Protein AF-0000000076331932 (afdb_homodimer)

Radius of gyration: 32.27 Å; Cα contacts (8 Å, |Δi|>4): 197; chains: 2; bounding box: 61×106×113 Å

Solvent-accessible surface area (backbone atoms only — not comparable to full-atom values): 18159 Å² total; per-residue (Å²): 135,82,78,74,80,79,75,73,74,72,73,72,70,73,61,79,72,70,78,62,75,79,48,62,61,64,62,41,58,72,73,49,77,77,68,73,58,97,73,67,77,71,64,84,81,51,80,61,74,84,75,64,69,69,46,81,90,57,34,60,60,44,43,46,52,55,39,47,55,49,48,47,71,66,46,29,67,91,80,36,51,63,67,52,36,52,38,52,53,37,27,55,53,46,46,71,49,40,60,67,72,53,27,52,48,29,58,73,55,55,54,82,41,40,68,49,32,30,53,44,40,52,49,50,52,53,50,53,52,51,52,52,51,50,52,50,50,51,51,51,50,50,51,52,53,54,52,57,56,70,73,102,134,85,77,75,81,81,76,73,75,72,73,72,70,74,60,78,75,71,79,64,74,79,50,61,60,64,65,42,57,72,73,51,78,76,70,73,57,97,74,67,75,69,66,84,79,48,80,5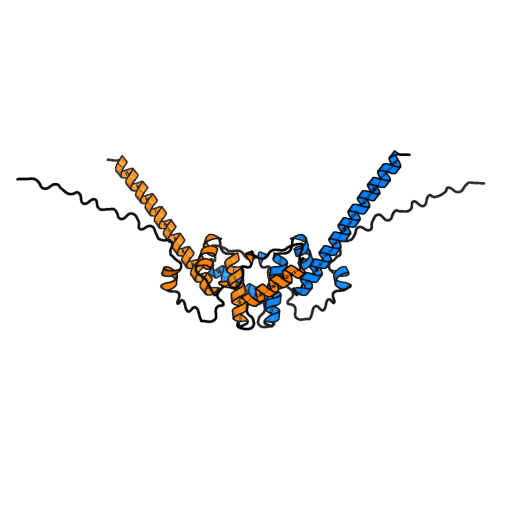9,74,83,76,64,70,70,45,79,90,58,34,59,61,43,45,47,52,54,40,47,54,50,46,47,71,67,46,29,65,91,79,37,51,63,68,51,35,51,36,52,52,38,28,54,52,47,47,72,48,41,59,67,71,54,27,53,50,28,59,72,56,56,54,84,41,41,68,50,32,30,54,45,40,51,49,51,52,53,49,52,51,51,51,51,50,51,51,50,51,50,53,52,50,50,52,52,54,53,54,59,55,70,72,104

Organism: NCBI:txid8663

pLDDT: mean 76.92, std 23.73, range [33.28, 98.44]

Secondary structure (DSSP, 8-state):
-----------------------HHHHHHHHS-----TTS--GGGS--GGG----TTTHHHHHHHHHHHHHHHHH-TTTS-HHHHHHHHHHHHHHHHS-HHHHHHHHHHT--SHHHHHHHHHHHHHHHHHHHHHHHHHHHHHHHHHHHHHT-/-----------------------HHHHHHHHS-----TTS--GGGS--GGG----TTTHHHHHHHHHHHHHHHHH-TTTS-HHHHHHHHHHHHHHHHS-HHHHHHHHHHT--SHHHHHHHHHHHHHHHHHHHHHHHHHHHHHHHHHHHHHT-

Sequence (304 aa):
METPPLAKEGSRLKGPAALQPVSCGESWTRTGQKVLQEGTILPSEVPPWSSIRYREAEGPRGLCSRLHDLCRRWLRPGKHSKAQMLDLVVLERLLTLLPPEMEGWVRECGAESSSQAVALAESFLLSQAEEQKEKLQWQVGDFREGITRESVMETPPLAKEGSRLKGPAALQPVSCGESWTRTGQKVLQEGTILPSEVPPWSSIRYREAEGPRGLCSRLHDLCRRWLRPGKHSKAQMLDLVVLERLLTLLPPEMEGWVRECGAESSSQAVALAESFLLSQAEEQKEKLQWQVGDFREGITRESV

Nearest PDB structures (foldseek):
  2fi2-assembly1_B  TM=8.818E-01  e=8.240E-05  Homo sapiens
  2fi2-assembly1_A  TM=8.632E-01  e=4.811E-04  Homo sapiens
  3lhr-assembly1_A  TM=8.459E-01  e=4.811E-04  Homo sapiens
  4e6s-assembly1_A-2  TM=7.366E-01  e=5.412E-04  Mus musculus
  4bhx-assembly1_A  TM=7.658E-01  e=4.769E-03  Homo sapiens

InterPro domains:
  IPR003309 SCAN domain [PF02023] (50-130)
  IPR003309 SCAN domain [PS50804] (52-124)
  IPR003309 SCAN domain [SM00431] (53-152)
  IPR038269 SCAN domain superfamily [G3DSA:1.10.4020.10] (48-132)
  IPR050916 SCAN domain and C2H2-type zinc finger [PTHR45935] (52-137)

Foldseek 3Di:
DPDPPPPPPPPPPPPPPPPPPPQLPPPCVVPPDPCPPPQLPDCVPADDPVVQDDDPVCPPVNSVVVVVVRLCSQQVPVRDDPVLSVFSVLQSVVLVPDDPVLSVQLVVSPDRGNVSSVVSSVSVVVSVVVVVVVVVVVVVVVVVVVVVVVVD/DPDPPPPPPPPPPPPPPPPPPPPLPPPCVPPPPPCPPPQLQDPVPADDPVVQDDDPVCPPVNSVVVVVVRLCSQQVPVRDDPVLSVFSVLQSVVLVPDDPVLSVQLVVSPDRGNVSSVVSSVVVVVSVVVVVVVVVVVVVVVVVVVVVVVVD

Structure (mmCIF, N/CA/C/O backbone):
data_AF-0000000076331932-model_v1
#
loop_
_entity.id
_entity.type
_entity.pdbx_description
1 polymer 'Zinc finger protein with KRAB and SCAN domains 3-like'
#
loop_
_atom_site.group_PDB
_atom_site.id
_atom_site.type_symbol
_atom_site.label_atom_id
_atom_site.label_alt_id
_atom_site.label_comp_id
_atom_site.label_asym_id
_atom_site.label_entity_id
_atom_site.label_seq_id
_atom_site.pdbx_PDB_ins_code
_atom_site.Cartn_x
_atom_site.Cartn_y
_atom_site.Cartn_z
_atom_site.occupancy
_atom_site.B_iso_or_equiv
_atom_site.auth_seq_id
_atom_site.auth_comp_id
_atom_site.auth_asym_id
_atom_site.auth_atom_id
_atom_site.pdbx_PDB_model_num
ATOM 1 N N . MET A 1 1 ? 26.547 58.281 53.969 1 33.38 1 MET A N 1
ATOM 2 C CA . MET A 1 1 ? 25.594 58.25 52.875 1 33.38 1 MET A CA 1
ATOM 3 C C . MET A 1 1 ? 25.891 57.062 51.938 1 33.38 1 MET A C 1
ATOM 5 O O . MET A 1 1 ? 26.812 57.125 51.125 1 33.38 1 MET A O 1
ATOM 9 N N . GLU A 1 2 ? 25.953 55.844 52.469 1 42.19 2 GLU A N 1
ATOM 10 C CA . GLU A 1 2 ? 26.391 54.562 51.906 1 42.19 2 GLU A CA 1
ATOM 11 C C . GLU A 1 2 ? 25.562 54.188 50.656 1 42.19 2 GLU A C 1
ATOM 13 O O . GLU A 1 2 ? 24.328 54.25 50.688 1 42.19 2 GLU A O 1
ATOM 18 N N . THR A 1 3 ? 26.094 54.5 49.438 1 43.34 3 THR A N 1
ATOM 19 C CA . THR A 1 3 ? 25.531 54.312 48.094 1 43.34 3 THR A CA 1
ATOM 20 C C . THR A 1 3 ? 25.078 52.875 47.906 1 43.34 3 THR A C 1
ATOM 22 O O . THR A 1 3 ? 25.859 51.938 48.094 1 43.34 3 THR A O 1
ATOM 25 N N . PRO A 1 4 ? 23.797 52.562 48.094 1 47.47 4 PRO A N 1
ATOM 26 C CA . PRO A 1 4 ? 23.281 51.188 47.969 1 47.47 4 PRO A CA 1
ATOM 27 C C . PRO A 1 4 ? 23.688 50.5 46.656 1 47.47 4 PRO A C 1
ATOM 29 O O . PRO A 1 4 ? 23.906 51.188 45.656 1 47.47 4 PRO A O 1
ATOM 32 N N . PRO A 1 5 ? 24.5 49.406 46.688 1 45.31 5 PRO A N 1
ATOM 33 C CA . PRO A 1 5 ? 24.953 48.719 45.469 1 45.31 5 PRO A CA 1
ATOM 34 C C . PRO A 1 5 ? 23.812 48.438 44.5 1 45.31 5 PRO A C 1
ATOM 36 O O . PRO A 1 5 ? 22.672 48.25 44.906 1 45.31 5 PRO A O 1
ATOM 39 N N . LEU A 1 6 ? 23.719 49.094 43.312 1 41.09 6 LEU A N 1
ATOM 40 C CA . LEU A 1 6 ? 22.828 48.906 42.188 1 41.09 6 LEU A CA 1
ATOM 41 C C . LEU A 1 6 ? 22.766 47.438 41.781 1 41.09 6 LEU A C 1
ATOM 43 O O . LEU A 1 6 ? 23.75 46.875 41.312 1 41.09 6 LEU A O 1
ATOM 47 N N . ALA A 1 7 ? 22.156 46.562 42.594 1 42.12 7 ALA A N 1
ATOM 48 C CA . ALA A 1 7 ? 21.906 45.188 42.125 1 42.12 7 ALA A CA 1
ATOM 49 C C . ALA A 1 7 ? 21.375 45.188 40.719 1 42.12 7 ALA A C 1
ATOM 51 O O . ALA A 1 7 ? 20.328 45.75 40.438 1 42.12 7 ALA A O 1
ATOM 52 N N . LYS A 1 8 ? 22.266 45.156 39.719 1 38.78 8 LYS A N 1
ATOM 53 C CA . LYS A 1 8 ? 21.891 44.906 38.344 1 38.78 8 LYS A CA 1
ATOM 54 C C . LYS A 1 8 ? 20.953 43.719 38.219 1 38.78 8 LYS A C 1
ATOM 56 O O . LYS A 1 8 ? 21.328 42.594 38.594 1 38.78 8 LYS A O 1
ATOM 61 N N . GLU A 1 9 ? 19.688 43.875 38.469 1 39.06 9 GLU A N 1
ATOM 62 C CA . GLU A 1 9 ? 18.719 42.844 38.094 1 39.06 9 GLU A CA 1
ATOM 63 C C . GLU A 1 9 ? 18.969 42.344 36.688 1 39.06 9 GLU A C 1
ATOM 65 O O . GLU A 1 9 ? 18.875 43.094 35.719 1 39.06 9 GLU A O 1
ATOM 70 N N . GLY A 1 10 ? 20.109 41.625 36.469 1 33.47 10 GLY A N 1
ATOM 71 C CA . GLY A 1 10 ? 20.266 40.938 35.156 1 33.47 10 GLY A CA 1
ATOM 72 C C . GLY A 1 10 ? 18.953 40.375 34.656 1 33.47 10 GLY A C 1
ATOM 73 O O . GLY A 1 10 ? 18.219 39.719 35.375 1 33.47 10 GLY A O 1
ATOM 74 N N . SER A 1 11 ? 18.266 41.094 33.812 1 36.44 11 SER A N 1
ATOM 75 C CA . SER A 1 11 ? 17.156 40.625 32.969 1 36.44 11 SER A CA 1
ATOM 76 C C . SER A 1 11 ? 17.422 39.219 32.438 1 36.44 11 SER A C 1
ATOM 78 O O . SER A 1 11 ? 18.406 39 31.734 1 36.44 11 SER A O 1
ATOM 80 N N . ARG A 1 12 ? 17.328 38.219 33.312 1 36.03 12 ARG A N 1
ATOM 81 C CA . ARG A 1 12 ? 17.266 36.875 32.781 1 36.03 12 ARG A CA 1
ATOM 82 C C . ARG A 1 12 ? 16.578 36.875 31.406 1 36.03 12 ARG A C 1
ATOM 84 O O . ARG A 1 12 ? 15.375 37.156 31.312 1 36.03 12 ARG A O 1
ATOM 91 N N . LEU A 1 13 ? 17.219 37.406 30.344 1 35.69 13 LEU A N 1
ATOM 92 C CA . LEU A 1 13 ? 16.781 37.062 29 1 35.69 13 LEU A CA 1
ATOM 93 C C . LEU A 1 13 ? 16.188 35.656 28.953 1 35.69 13 LEU A C 1
ATOM 95 O O . LEU A 1 13 ? 16.875 34.688 29.281 1 35.69 13 LEU A O 1
ATOM 99 N N . LYS A 1 14 ? 14.922 35.531 29.484 1 39.38 14 LYS A N 1
ATOM 100 C CA . LYS A 1 14 ? 14.18 34.312 29.125 1 39.38 14 LYS A CA 1
ATOM 101 C C . LYS A 1 14 ? 14.617 33.781 27.766 1 39.38 14 LYS A C 1
ATOM 103 O O . LYS A 1 14 ? 14.461 34.469 26.75 1 39.38 14 LYS A O 1
ATOM 108 N N . GLY A 1 15 ? 15.789 33.125 27.688 1 35.31 15 GLY A N 1
ATOM 109 C CA . GLY A 1 15 ? 16.156 32.406 26.469 1 35.31 15 GLY A CA 1
ATOM 110 C C . GLY A 1 15 ? 14.953 31.984 25.656 1 35.31 15 GLY A C 1
ATOM 111 O O . GLY A 1 15 ? 13.82 31.969 26.156 1 35.31 15 GLY A O 1
ATOM 112 N N . PRO A 1 16 ? 15 32.219 24.359 1 39.97 16 PRO A N 1
ATOM 113 C CA . PRO A 1 16 ? 13.891 31.766 23.516 1 39.97 16 PRO A CA 1
ATOM 114 C C . PRO A 1 16 ? 13.273 30.453 24.031 1 39.97 16 PRO A C 1
ATOM 116 O O . PRO A 1 16 ? 13.984 29.609 24.562 1 39.97 16 PRO A O 1
ATOM 119 N N . ALA A 1 17 ? 12.102 30.516 24.734 1 36.06 17 ALA A N 1
ATOM 120 C CA . ALA A 1 17 ? 11.258 29.344 24.938 1 36.06 17 ALA A CA 1
ATOM 121 C C . ALA A 1 17 ? 11.547 28.266 23.906 1 36.06 17 ALA A C 1
ATOM 123 O O . ALA A 1 17 ? 11.5 28.516 22.703 1 36.06 17 ALA A O 1
ATOM 124 N N . ALA A 1 18 ? 12.461 27.391 24.156 1 38.25 18 ALA A N 1
ATOM 125 C CA . ALA A 1 18 ? 12.586 26.156 23.375 1 38.25 18 ALA A CA 1
ATOM 126 C C . ALA A 1 18 ? 11.234 25.75 22.781 1 38.25 18 ALA A C 1
ATOM 128 O O . ALA A 1 18 ? 10.266 25.562 23.516 1 38.25 18 ALA A O 1
ATOM 129 N N . LEU A 1 19 ? 10.82 26.328 21.641 1 38.5 19 LEU A N 1
ATOM 130 C CA . LEU A 1 19 ? 9.68 25.75 20.922 1 38.5 19 LEU A CA 1
ATOM 131 C C . LEU A 1 19 ? 9.539 24.266 21.219 1 38.5 19 LEU A C 1
ATOM 133 O O . LEU A 1 19 ? 10.438 23.484 20.906 1 38.5 19 LEU A O 1
ATOM 137 N N . GLN A 1 20 ? 9.078 23.812 22.438 1 41.03 20 GLN A N 1
ATOM 138 C CA . GLN A 1 20 ? 8.625 22.453 22.703 1 41.03 20 GLN A CA 1
ATOM 139 C C . GLN A 1 20 ? 8.086 21.797 21.438 1 41.03 20 GLN A C 1
ATOM 141 O O . GLN A 1 20 ? 7.469 22.453 20.594 1 41.03 20 GLN A O 1
ATOM 146 N N . PRO A 1 21 ? 8.648 20.766 20.953 1 43.97 21 PRO A N 1
ATOM 147 C CA . PRO A 1 21 ? 7.977 20.016 19.875 1 43.97 21 PRO A CA 1
ATOM 148 C C . PRO A 1 21 ? 6.453 20.031 20.016 1 43.97 21 PRO A C 1
ATOM 150 O O . PRO A 1 21 ? 5.926 19.984 21.125 1 43.97 21 PRO A O 1
ATOM 153 N N . VAL A 1 22 ? 5.707 20.844 19.344 1 46 22 VAL A N 1
ATOM 154 C CA . VAL A 1 22 ? 4.25 20.766 19.266 1 46 22 VAL A CA 1
ATOM 155 C C . VAL A 1 22 ? 3.793 19.328 19.516 1 46 22 VAL A C 1
ATOM 157 O O . VAL A 1 22 ? 4.082 18.438 18.719 1 46 22 VAL A O 1
ATOM 160 N N . SER A 1 23 ? 3.883 18.828 20.75 1 46.38 23 SER A N 1
ATOM 161 C CA . SER A 1 23 ? 3.311 17.531 21.141 1 46.38 23 SER A CA 1
ATOM 162 C C . SER A 1 23 ? 1.966 17.297 20.453 1 46.38 23 SER A C 1
ATOM 164 O O . SER A 1 23 ? 1.279 18.25 20.094 1 46.38 23 SER A O 1
ATOM 166 N N . CYS A 1 24 ? 1.641 16.109 19.859 1 53.47 24 CYS A N 1
ATOM 167 C CA . CYS A 1 24 ? 0.352 15.711 19.312 1 53.47 24 CYS A CA 1
ATOM 168 C C . CYS A 1 24 ? -0.792 16.422 20.016 1 53.47 24 CYS A C 1
ATOM 170 O O . CYS A 1 24 ? -1.767 16.828 19.391 1 53.47 24 CYS A O 1
ATOM 172 N N . GLY A 1 25 ? -0.613 16.609 21.406 1 47.12 25 GLY A N 1
ATOM 173 C CA . GLY A 1 25 ? -1.714 17.031 22.266 1 47.12 25 GLY A CA 1
ATOM 174 C C . GLY A 1 25 ? -2.164 18.453 22 1 47.12 25 GLY A C 1
ATOM 175 O O . GLY A 1 25 ? -3.365 18.734 21.922 1 47.12 25 GLY A O 1
ATOM 176 N N . GLU A 1 26 ? -1.282 19.422 22.156 1 47.88 26 GLU A N 1
ATOM 177 C CA . GLU A 1 26 ? -1.73 20.812 22.219 1 47.88 26 GLU A CA 1
ATOM 178 C C . GLU A 1 26 ? -2.236 21.281 20.859 1 47.88 26 GLU A C 1
ATOM 180 O O . GLU A 1 26 ? -3.225 22.016 20.781 1 47.88 26 GLU A O 1
ATOM 185 N N . SER A 1 27 ? -1.526 21.016 19.891 1 46.62 27 SER A N 1
ATOM 186 C CA . SER A 1 27 ? -1.89 21.547 18.578 1 46.62 27 SER A CA 1
ATOM 187 C C . SER A 1 27 ? -3.197 20.938 18.078 1 46.62 27 SER A C 1
ATOM 189 O O . SER A 1 27 ? -4.027 21.641 17.484 1 46.62 27 SER A O 1
ATOM 191 N N . TRP A 1 28 ? -3.297 19.578 18.062 1 47.59 28 TRP A N 1
ATOM 192 C CA . TRP A 1 28 ? -4.559 18.969 17.656 1 47.59 28 TRP A CA 1
ATOM 193 C C . TRP A 1 28 ? -5.656 19.25 18.672 1 47.59 28 TRP A C 1
ATOM 195 O O . TRP A 1 28 ? -6.844 19.219 18.344 1 47.59 28 TRP A O 1
ATOM 205 N N . THR A 1 29 ? -5.484 19.312 19.906 1 45.19 29 THR A N 1
ATOM 206 C CA . THR A 1 29 ? -6.531 19.734 20.828 1 45.19 29 THR A CA 1
ATOM 207 C C . THR A 1 29 ? -7.066 21.109 20.453 1 45.19 29 THR A C 1
ATOM 209 O O . THR A 1 29 ? -8.25 21.406 20.656 1 45.19 29 THR A O 1
ATOM 212 N N . ARG A 1 30 ? -6.34 22.109 20.188 1 39.56 30 ARG A N 1
ATOM 213 C CA . ARG A 1 30 ? -6.973 23.422 19.984 1 39.56 30 ARG A CA 1
ATOM 214 C C . ARG A 1 30 ? -7.984 23.359 18.844 1 39.56 30 ARG A C 1
ATOM 216 O O . ARG A 1 30 ? -9.039 24 18.922 1 39.56 30 ARG A O 1
ATOM 223 N N . THR A 1 31 ? -7.812 23.062 17.578 1 39.56 31 THR A N 1
ATOM 224 C CA . THR A 1 31 ? -8.812 23.047 16.516 1 39.56 31 THR A CA 1
ATOM 225 C C . THR A 1 31 ? -9.406 21.656 16.344 1 39.56 31 THR A C 1
ATOM 227 O O . THR A 1 31 ? -10.555 21.5 15.93 1 39.56 31 THR A O 1
ATOM 230 N N . GLY A 1 32 ? -8.695 20.594 16.141 1 42.5 32 GLY A N 1
ATOM 231 C CA . GLY A 1 32 ? -9.266 19.328 15.742 1 42.5 32 GLY A CA 1
ATOM 232 C C . GLY A 1 32 ? -9.891 18.562 16.906 1 42.5 32 GLY A C 1
ATOM 233 O O . GLY A 1 32 ? -9.258 18.375 17.938 1 42.5 32 GLY A O 1
ATOM 234 N N . GLN A 1 33 ? -11.227 18.703 17.188 1 38.06 33 GLN A N 1
ATOM 235 C CA . GLN A 1 33 ? -12.18 17.859 17.906 1 38.06 33 GLN A CA 1
ATOM 236 C C . GLN A 1 33 ? -11.75 16.391 17.875 1 38.06 33 GLN A C 1
ATOM 238 O O . GLN A 1 33 ? -11.617 15.805 16.797 1 38.06 33 GLN A O 1
ATOM 243 N N . LYS A 1 34 ? -10.938 15.906 18.672 1 40.38 34 LYS A N 1
ATOM 244 C CA . LYS A 1 34 ? -10.727 14.5 19.016 1 40.38 34 LYS A CA 1
ATOM 245 C C . LYS A 1 34 ? -12.023 13.711 18.922 1 40.38 34 LYS A C 1
ATOM 247 O O . LYS A 1 34 ? -12.742 13.57 19.922 1 40.38 34 LYS A O 1
ATOM 252 N N . VAL A 1 35 ? -13.047 14 18.141 1 36.59 35 VAL A N 1
ATOM 253 C CA . VAL A 1 35 ? -14.094 12.984 18.203 1 36.59 35 VAL A CA 1
ATOM 254 C C . VAL A 1 35 ? -13.508 11.617 17.859 1 36.59 35 VAL A C 1
ATOM 256 O O . VAL A 1 35 ? -13.258 11.312 16.688 1 36.59 35 VAL A O 1
ATOM 259 N N . LEU A 1 36 ? -12.484 11.086 18.516 1 39.28 36 LEU A N 1
ATOM 260 C CA . LEU A 1 36 ? -12.305 9.641 18.469 1 39.28 36 LEU A CA 1
ATOM 261 C C . LEU A 1 36 ? -13.656 8.93 18.406 1 39.28 36 LEU A C 1
ATOM 263 O O . LEU A 1 36 ? -14.375 8.852 19.391 1 39.28 36 LEU A O 1
ATOM 267 N N . GLN A 1 37 ? -14.469 9.109 17.469 1 39.91 37 GLN A N 1
ATOM 268 C CA . GLN A 1 37 ? -15.68 8.305 17.406 1 39.91 37 GLN A CA 1
ATOM 269 C C . GLN A 1 37 ? -15.391 6.844 17.734 1 39.91 37 GLN A C 1
ATOM 271 O O . GLN A 1 37 ? -14.344 6.312 17.359 1 39.91 37 GLN A O 1
ATOM 276 N N . GLU A 1 38 ? -15.859 6.273 18.844 1 42.38 38 GLU A N 1
ATOM 277 C CA . GLU A 1 38 ? -15.969 4.977 19.5 1 42.38 38 GLU A CA 1
ATOM 278 C C . GLU A 1 38 ? -15.891 3.838 18.484 1 42.38 38 GLU A C 1
ATOM 280 O O . GLU A 1 38 ? -15.898 2.664 18.859 1 42.38 38 GLU A O 1
ATOM 285 N N . GLY A 1 39 ? -15.445 3.994 17.109 1 40.69 39 GLY A N 1
ATOM 286 C CA . GLY A 1 39 ? -15.414 2.904 16.156 1 40.69 39 GLY A CA 1
ATOM 287 C C . GLY A 1 39 ? -14.086 2.787 15.43 1 40.69 39 GLY A C 1
ATOM 288 O O . GLY A 1 39 ? -13.961 2.029 14.469 1 40.69 39 GLY A O 1
ATOM 289 N N . THR A 1 40 ? -13.227 3.844 15.57 1 44 40 THR A N 1
ATOM 290 C CA . THR A 1 40 ? -11.969 3.73 14.836 1 44 40 THR A CA 1
ATOM 291 C C . THR A 1 40 ? -11.078 2.66 15.453 1 44 40 THR A C 1
ATOM 293 O O . THR A 1 40 ? -10.805 2.688 16.656 1 44 40 THR A O 1
ATOM 296 N N . ILE A 1 41 ? -11.008 1.424 15.062 1 42.88 41 ILE A N 1
ATOM 297 C CA . ILE A 1 41 ? -10.125 0.323 15.43 1 42.88 41 ILE A CA 1
ATOM 298 C C . ILE A 1 41 ? -8.766 0.874 15.859 1 42.88 41 ILE A C 1
ATOM 300 O O . ILE A 1 41 ? -8.141 1.64 15.125 1 42.88 41 ILE A O 1
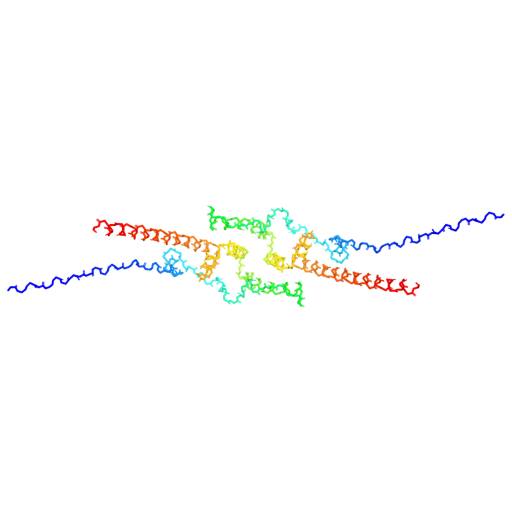ATOM 304 N N . LEU A 1 42 ? -8.531 1.024 17.109 1 44 42 LEU A N 1
ATOM 305 C CA . LEU A 1 42 ? -7.188 1.234 17.625 1 44 42 LEU A CA 1
ATOM 306 C C . LEU A 1 42 ? -6.164 0.413 16.859 1 44 42 LEU A C 1
ATOM 308 O O . LEU A 1 42 ? -6.355 -0.788 16.656 1 44 42 LEU A O 1
ATOM 312 N N . PRO A 1 43 ? -5.289 0.938 16 1 50.66 43 PRO A N 1
ATOM 313 C CA . PRO A 1 43 ? -4.125 0.395 15.305 1 50.66 43 PRO A CA 1
ATOM 314 C C . PRO A 1 43 ? -3.369 -0.644 16.125 1 50.66 43 PRO A C 1
ATOM 316 O O . PRO A 1 43 ? -2.605 -1.439 15.57 1 50.66 43 PRO A O 1
ATOM 319 N N . SER A 1 44 ? -3.564 -0.683 17.453 1 55.66 44 SER A N 1
ATOM 320 C CA . SER A 1 44 ? -2.592 -1.414 18.266 1 55.66 44 SER A CA 1
ATOM 321 C C . SER A 1 44 ? -2.607 -2.902 17.938 1 55.66 44 SER A C 1
ATOM 323 O O . SER A 1 44 ? -1.602 -3.594 18.109 1 55.66 44 SER A O 1
ATOM 325 N N . GLU A 1 45 ? -3.68 -3.377 17.359 1 66.62 45 GLU A N 1
ATOM 326 C CA . GLU A 1 45 ? -3.695 -4.836 17.281 1 66.62 45 GLU A CA 1
ATOM 327 C C . GLU A 1 45 ? -3.338 -5.328 15.891 1 66.62 45 GLU A C 1
ATOM 329 O O . GLU A 1 45 ? -3.232 -6.535 15.656 1 66.62 45 GLU A O 1
ATOM 334 N N . VAL A 1 46 ? -3.111 -4.359 15.031 1 81.94 46 VAL A N 1
ATOM 335 C CA . VAL A 1 46 ? -2.799 -4.816 13.68 1 81.94 46 VAL A CA 1
ATOM 336 C C . VAL A 1 46 ? -1.351 -4.469 13.336 1 81.94 46 VAL A C 1
ATOM 338 O O . VAL A 1 46 ? -0.955 -3.303 13.398 1 81.94 46 VAL A O 1
ATOM 341 N N . PRO A 1 47 ? -0.543 -5.527 13.227 1 84.88 47 PRO A N 1
ATOM 342 C CA . PRO A 1 47 ? 0.837 -5.219 12.844 1 84.88 47 PRO A CA 1
ATOM 343 C C . PRO A 1 47 ? 0.92 -4.277 11.648 1 84.88 47 PRO A C 1
ATOM 345 O O . PRO A 1 47 ? 0.054 -4.312 10.766 1 84.88 47 PRO A O 1
ATOM 348 N N . PRO A 1 48 ? 1.968 -3.473 11.672 1 88.06 48 PRO A N 1
ATOM 349 C CA . PRO A 1 48 ? 2.139 -2.566 10.531 1 88.06 48 PRO A CA 1
ATOM 350 C C . PRO A 1 48 ? 2.453 -3.303 9.234 1 88.06 48 PRO A C 1
ATOM 352 O O . PRO A 1 48 ? 3.062 -4.375 9.258 1 88.06 48 PRO A O 1
ATOM 355 N N . TRP A 1 49 ? 2.049 -2.752 8.07 1 90.31 49 TRP A N 1
ATOM 356 C CA . TRP A 1 49 ? 2.297 -3.326 6.75 1 90.31 49 TRP A CA 1
ATOM 357 C C . TRP A 1 49 ? 3.789 -3.527 6.516 1 90.31 49 TRP A C 1
ATOM 359 O O . TRP A 1 49 ? 4.195 -4.453 5.809 1 90.31 49 TRP A O 1
ATOM 369 N N . SER A 1 50 ? 4.512 -2.684 7.121 1 90.31 50 SER A N 1
ATOM 370 C CA . SER A 1 50 ? 5.957 -2.697 6.941 1 90.31 50 SER A CA 1
ATOM 371 C C . SER A 1 50 ? 6.582 -3.939 7.57 1 90.31 50 SER A C 1
ATOM 373 O O . SER A 1 50 ? 7.73 -4.277 7.277 1 90.31 50 SER A O 1
ATOM 375 N N . SER A 1 51 ? 5.84 -4.609 8.422 1 91.81 51 SER A N 1
ATOM 376 C CA . SER A 1 51 ? 6.355 -5.809 9.07 1 91.81 51 SER A CA 1
ATOM 377 C C . SER A 1 51 ? 6.262 -7.02 8.148 1 91.81 51 SER A C 1
ATOM 379 O O . SER A 1 51 ? 6.887 -8.055 8.398 1 91.81 51 SER A O 1
ATOM 381 N N . ILE A 1 52 ? 5.473 -6.965 7.121 1 96.25 52 ILE A N 1
ATOM 382 C CA . ILE A 1 52 ? 5.27 -8.078 6.203 1 96.25 52 ILE A CA 1
ATOM 383 C C . ILE A 1 52 ? 6.309 -8.023 5.086 1 96.25 52 ILE A C 1
ATOM 385 O O . ILE A 1 52 ? 6.547 -6.965 4.504 1 96.25 52 ILE A O 1
ATOM 389 N N . ARG A 1 53 ? 6.887 -9.195 4.859 1 96.75 53 ARG A N 1
ATOM 390 C CA . ARG A 1 53 ? 7.855 -9.336 3.775 1 96.75 53 ARG A CA 1
ATOM 391 C C . ARG A 1 53 ? 7.684 -10.672 3.059 1 96.75 53 ARG A C 1
ATOM 393 O O . ARG A 1 53 ? 7.117 -11.617 3.617 1 96.75 53 ARG A O 1
ATOM 400 N N . TYR A 1 54 ? 8.156 -10.773 1.939 1 98.12 54 TYR A N 1
ATOM 401 C CA . TYR A 1 54 ? 8.148 -12.039 1.213 1 98.12 54 TYR A CA 1
ATOM 402 C C . TYR A 1 54 ? 9.188 -13 1.781 1 98.12 54 TYR A C 1
ATOM 404 O O . TYR A 1 54 ? 10.336 -12.609 2.012 1 98.12 54 TYR A O 1
ATOM 412 N N . ARG A 1 55 ? 8.812 -14.117 2.039 1 96.69 55 ARG A N 1
ATOM 413 C CA . ARG A 1 55 ? 9.688 -15.195 2.49 1 96.69 55 ARG A CA 1
ATOM 414 C C . ARG A 1 55 ? 9.633 -16.375 1.528 1 96.69 55 ARG A C 1
ATOM 416 O O . ARG A 1 55 ? 8.578 -16.984 1.335 1 96.69 55 ARG A O 1
ATOM 423 N N . GLU A 1 56 ? 10.719 -16.812 1.109 1 94.38 56 GLU A N 1
ATOM 424 C CA . GLU A 1 56 ? 10.805 -17.859 0.107 1 94.38 56 GLU A CA 1
ATOM 425 C C . GLU A 1 56 ? 10.266 -19.188 0.65 1 94.38 56 GLU A C 1
ATOM 427 O O . GLU A 1 56 ? 9.664 -19.969 -0.089 1 94.38 56 GLU A O 1
ATOM 432 N N . ALA A 1 57 ? 10.453 -19.359 1.918 1 95.25 57 ALA A N 1
ATOM 433 C CA . ALA A 1 57 ? 10.039 -20.609 2.557 1 95.25 57 ALA A CA 1
ATOM 434 C C . ALA A 1 57 ? 8.523 -20.797 2.482 1 95.25 57 ALA A C 1
ATOM 436 O O . ALA A 1 57 ? 8.031 -21.906 2.289 1 95.25 57 ALA A O 1
ATOM 437 N N . GLU A 1 58 ? 7.77 -19.75 2.615 1 96.31 58 GLU A N 1
ATOM 438 C CA . GLU A 1 58 ? 6.312 -19.828 2.592 1 96.31 58 GLU A CA 1
ATOM 439 C C . GLU A 1 58 ? 5.77 -19.594 1.188 1 96.31 58 GLU A C 1
ATOM 441 O O . GLU A 1 58 ? 4.668 -20.047 0.857 1 96.31 58 GLU A O 1
ATOM 446 N N . GLY A 1 59 ? 6.492 -18.875 0.355 1 97.44 59 GLY A N 1
ATOM 447 C CA . GLY A 1 59 ? 6.109 -18.609 -1.024 1 97.44 59 GLY A CA 1
ATOM 448 C C . GLY A 1 59 ? 4.992 -17.594 -1.152 1 97.44 59 GLY A C 1
ATOM 449 O O . GLY A 1 59 ? 4.566 -17 -0.158 1 97.44 59 GLY A O 1
ATOM 450 N N . PRO A 1 60 ? 4.551 -17.422 -2.381 1 98.25 60 PRO A N 1
ATOM 451 C CA . PRO A 1 60 ? 3.504 -16.438 -2.639 1 98.25 60 PRO A CA 1
ATOM 452 C C . PRO A 1 60 ? 2.182 -16.781 -1.957 1 98.25 60 PRO A C 1
ATOM 454 O O . PRO A 1 60 ? 1.432 -15.891 -1.562 1 98.25 60 PRO A O 1
ATOM 457 N N . ARG A 1 61 ? 1.887 -18 -1.803 1 98.12 61 ARG A N 1
ATOM 458 C CA . ARG A 1 61 ? 0.647 -18.438 -1.168 1 98.12 61 ARG A CA 1
ATOM 459 C C . ARG A 1 61 ? 0.652 -18.109 0.322 1 98.12 61 ARG A C 1
ATOM 461 O O . ARG A 1 61 ? -0.351 -17.641 0.863 1 98.12 61 ARG A O 1
ATOM 468 N N . GLY A 1 62 ? 1.801 -18.391 0.941 1 98.31 62 GLY A N 1
ATOM 469 C CA . GLY A 1 62 ? 1.937 -18.016 2.342 1 98.31 62 GLY A CA 1
ATOM 470 C C . GLY A 1 62 ? 1.842 -16.516 2.572 1 98.31 62 GLY A C 1
ATOM 471 O O . GLY A 1 62 ? 1.148 -16.062 3.486 1 98.31 62 GLY A O 1
ATOM 472 N N . LEU A 1 63 ? 2.547 -15.773 1.761 1 98.25 63 LEU A N 1
ATOM 473 C CA . LEU A 1 63 ? 2.473 -14.32 1.822 1 98.25 63 LEU A CA 1
ATOM 474 C C . LEU A 1 63 ? 1.032 -13.844 1.667 1 98.25 63 LEU A C 1
ATOM 476 O O . LEU A 1 63 ? 0.562 -13.008 2.445 1 98.25 63 LEU A O 1
ATOM 480 N N . CYS A 1 64 ? 0.338 -14.383 0.726 1 98.38 64 CYS A N 1
ATOM 481 C CA . CYS A 1 64 ? -1.043 -14 0.451 1 98.38 64 CYS A CA 1
ATOM 482 C C . CYS A 1 64 ? -1.933 -14.266 1.66 1 98.38 64 CYS A C 1
ATOM 484 O O . CYS A 1 64 ? -2.803 -13.453 1.985 1 98.38 64 CYS A O 1
ATOM 486 N N . SER A 1 65 ? -1.756 -15.344 2.299 1 98.06 65 SER A N 1
ATOM 487 C CA . SER A 1 65 ? -2.533 -15.695 3.48 1 98.06 65 SER A CA 1
ATOM 488 C C . SER A 1 65 ? -2.309 -14.703 4.613 1 98.06 65 SER A C 1
ATOM 490 O O . SER A 1 65 ? -3.264 -14.258 5.258 1 98.06 65 SER A O 1
ATOM 492 N N . ARG A 1 66 ? -1.032 -14.328 4.859 1 97.44 66 ARG A N 1
ATOM 493 C CA . ARG A 1 66 ? -0.708 -13.352 5.891 1 97.44 66 ARG A CA 1
ATOM 494 C C . ARG A 1 66 ? -1.318 -11.992 5.562 1 97.44 66 ARG A C 1
ATOM 496 O O . ARG A 1 66 ? -1.831 -11.305 6.453 1 97.44 66 ARG A O 1
ATOM 503 N N . LEU A 1 67 ? -1.303 -11.68 4.32 1 97.81 67 LEU A N 1
ATOM 504 C CA . LEU A 1 67 ? -1.862 -10.406 3.875 1 97.81 67 LEU A CA 1
ATOM 505 C C . LEU A 1 67 ? -3.377 -10.391 4.051 1 97.81 67 LEU A C 1
ATOM 507 O O . LEU A 1 67 ? -3.947 -9.375 4.457 1 97.81 67 LEU A O 1
ATOM 511 N N . HIS A 1 68 ? -4.008 -11.508 3.758 1 97.62 68 HIS A N 1
ATOM 512 C CA . HIS A 1 68 ? -5.453 -11.609 3.943 1 97.62 68 HIS A CA 1
ATOM 513 C C . HIS A 1 68 ? -5.832 -11.43 5.41 1 97.62 68 HIS A C 1
ATOM 515 O O . HIS A 1 68 ? -6.766 -10.688 5.727 1 97.62 68 HIS A O 1
ATOM 521 N N . ASP A 1 69 ? -5.09 -12.094 6.207 1 96.81 69 ASP A N 1
ATOM 522 C CA . ASP A 1 69 ? -5.344 -11.977 7.641 1 96.81 69 ASP A CA 1
ATOM 523 C C . ASP A 1 69 ? -5.164 -10.531 8.117 1 96.81 69 ASP A C 1
ATOM 525 O O . ASP A 1 69 ? -6.031 -9.992 8.805 1 96.81 69 ASP A O 1
ATOM 529 N N . LEU A 1 70 ? -4.094 -9.938 7.703 1 95.38 70 LEU A N 1
ATOM 530 C CA . LEU A 1 70 ? -3.816 -8.555 8.07 1 95.38 70 LEU A CA 1
ATOM 531 C C . LEU A 1 70 ? -4.898 -7.621 7.535 1 95.38 70 LEU A C 1
ATOM 533 O O . LEU A 1 70 ? -5.418 -6.777 8.266 1 95.38 70 LEU A O 1
ATOM 537 N N . CYS A 1 71 ? -5.258 -7.75 6.266 1 96.62 71 CYS A N 1
ATOM 538 C CA . CYS A 1 71 ? -6.227 -6.875 5.621 1 96.62 71 CYS A CA 1
ATOM 539 C C . CYS A 1 71 ? -7.598 -7.008 6.27 1 96.62 71 CYS A C 1
ATOM 541 O O . CYS A 1 71 ? -8.32 -6.02 6.422 1 96.62 71 CYS A O 1
ATOM 543 N N . ARG A 1 72 ? -7.961 -8.148 6.645 1 96.5 72 ARG A N 1
ATOM 544 C CA . ARG A 1 72 ? -9.234 -8.367 7.32 1 96.5 72 ARG A CA 1
ATOM 545 C C . ARG A 1 72 ? -9.297 -7.605 8.641 1 96.5 72 ARG A C 1
ATOM 547 O O . ARG A 1 72 ? -10.312 -6.98 8.953 1 96.5 72 ARG A O 1
ATOM 554 N N . ARG A 1 73 ? -8.266 -7.707 9.422 1 94.69 73 ARG A N 1
ATOM 555 C CA . ARG A 1 73 ? -8.203 -7.039 10.719 1 94.69 73 ARG A CA 1
ATOM 556 C C . ARG A 1 73 ? -8.094 -5.527 10.555 1 94.69 73 ARG A C 1
ATOM 558 O O . ARG A 1 73 ? -8.562 -4.766 11.398 1 94.69 73 ARG A O 1
ATOM 565 N N . TRP A 1 74 ? -7.477 -5.164 9.477 1 94.81 74 TRP A N 1
ATOM 566 C CA . TRP A 1 74 ? -7.227 -3.75 9.203 1 94.81 74 TRP A CA 1
ATOM 567 C C . TRP A 1 74 ? -8.477 -3.074 8.641 1 94.81 74 TRP A C 1
ATOM 569 O O . TRP A 1 74 ? -8.93 -2.057 9.172 1 94.81 74 TRP A O 1
ATOM 579 N N . LEU A 1 75 ? -9.102 -3.648 7.625 1 96.19 75 LEU A N 1
ATOM 580 C CA . LEU A 1 75 ? -10.242 -3.049 6.938 1 96.19 75 LEU A CA 1
ATOM 581 C C .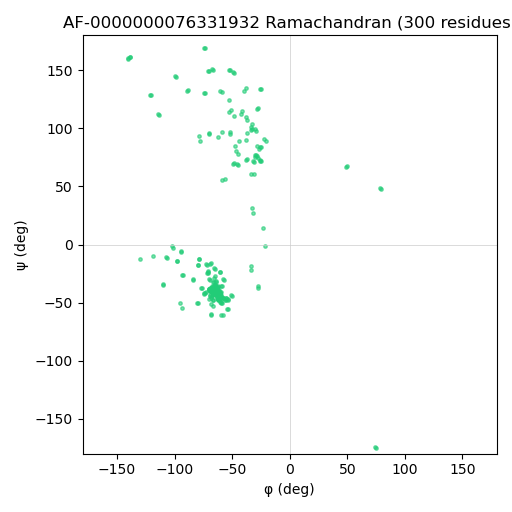 LEU A 1 75 ? -11.539 -3.352 7.676 1 96.19 75 LEU A C 1
ATOM 583 O O . LEU A 1 75 ? -12.523 -2.615 7.543 1 96.19 75 LEU A O 1
ATOM 587 N N . ARG A 1 76 ? -11.617 -4.441 8.328 1 95.88 76 ARG A N 1
ATOM 588 C CA . ARG A 1 76 ? -12.766 -4.859 9.133 1 95.88 76 ARG A CA 1
ATOM 589 C C . ARG A 1 76 ? -14.062 -4.719 8.344 1 95.88 76 ARG A C 1
ATOM 591 O O . ARG A 1 76 ? -14.977 -4.012 8.766 1 95.88 76 ARG A O 1
ATOM 598 N N . PRO A 1 77 ? -14.211 -5.523 7.324 1 96.31 77 PRO A N 1
ATOM 599 C CA . PRO A 1 77 ? -15.398 -5.402 6.473 1 96.31 77 PRO A CA 1
ATOM 600 C C . PRO A 1 77 ? -16.703 -5.637 7.234 1 96.31 77 PRO A C 1
ATOM 602 O O . PRO A 1 77 ? -17.75 -5.156 6.82 1 96.31 77 PRO A O 1
ATOM 605 N N . GLY A 1 78 ? -16.609 -6.348 8.305 1 96.12 78 GLY A N 1
ATOM 606 C CA . GLY A 1 78 ? -17.797 -6.582 9.117 1 96.12 78 GLY A CA 1
ATOM 607 C C . GLY A 1 78 ? -18.266 -5.344 9.859 1 96.12 78 GLY A C 1
ATOM 608 O O . GLY A 1 78 ? -19.422 -5.246 10.234 1 96.12 78 GLY A O 1
ATOM 609 N N . LYS A 1 79 ? -17.453 -4.402 10.141 1 95.69 79 LYS A N 1
ATOM 610 C CA . LYS A 1 79 ? -17.734 -3.23 10.969 1 95.69 79 LYS A CA 1
ATOM 611 C C . LYS A 1 79 ? -17.781 -1.96 10.117 1 95.69 79 LYS A C 1
ATOM 613 O O . LYS A 1 79 ? -18.578 -1.057 10.383 1 95.69 79 LYS A O 1
ATOM 618 N N . HIS A 1 80 ? -16.953 -1.901 9.102 1 96.19 80 HIS A N 1
ATOM 619 C CA . HIS A 1 80 ? -16.781 -0.683 8.312 1 96.19 80 HIS A CA 1
ATOM 620 C C . HIS A 1 80 ? -17.594 -0.734 7.027 1 96.19 80 HIS A C 1
ATOM 622 O O . HIS A 1 80 ? -17.766 -1.806 6.441 1 96.19 80 HIS A O 1
ATOM 628 N N . SER A 1 81 ? -18.094 0.472 6.684 1 97.06 81 SER A N 1
ATOM 629 C CA . SER A 1 81 ? -18.734 0.606 5.383 1 97.06 81 SER A CA 1
ATOM 630 C C . SER A 1 81 ? -17.719 0.608 4.254 1 97.06 81 SER A C 1
ATOM 632 O O . SER A 1 81 ? -16.516 0.686 4.5 1 97.06 81 SER A O 1
ATOM 634 N N . LYS A 1 82 ? -18.172 0.502 3.072 1 98 82 LYS A N 1
ATOM 635 C CA . LYS A 1 82 ? -17.266 0.555 1.922 1 98 82 LYS A CA 1
ATOM 636 C C . LYS A 1 82 ? -16.516 1.878 1.876 1 98 82 LYS A C 1
ATOM 638 O O . LYS A 1 82 ? -15.328 1.907 1.547 1 98 82 LYS A O 1
ATOM 643 N N . ALA A 1 83 ? -17.234 2.949 2.291 1 97.75 83 ALA A N 1
ATOM 644 C CA . ALA A 1 83 ? -16.594 4.262 2.307 1 97.75 83 ALA A CA 1
ATOM 645 C C . ALA A 1 83 ? -15.5 4.328 3.371 1 97.75 83 ALA A C 1
ATOM 647 O O . ALA A 1 83 ? -14.445 4.93 3.148 1 97.75 83 ALA A O 1
ATOM 648 N N . GLN A 1 84 ? -15.758 3.719 4.41 1 96.69 84 GLN A N 1
ATOM 649 C CA . GLN A 1 84 ? -14.781 3.68 5.5 1 96.69 84 GLN A CA 1
ATOM 650 C C . GLN A 1 84 ? -13.57 2.83 5.129 1 96.69 84 GLN A C 1
ATOM 652 O O . GLN A 1 84 ? -12.438 3.191 5.441 1 96.69 84 GLN A O 1
ATOM 657 N N . MET A 1 85 ? -13.773 1.726 4.453 1 97.5 85 MET A N 1
ATOM 658 C CA . MET A 1 85 ? -12.664 0.898 3.986 1 97.5 85 MET A CA 1
ATOM 659 C C . MET A 1 85 ? -11.797 1.659 2.986 1 97.5 85 MET A C 1
ATOM 661 O O . MET A 1 85 ? -10.57 1.614 3.061 1 97.5 85 MET A O 1
ATOM 665 N N . LEU A 1 86 ? -12.484 2.365 2.121 1 98 86 LEU A N 1
ATOM 666 C CA . LEU A 1 86 ? -11.781 3.18 1.139 1 98 86 LEU A CA 1
ATOM 667 C C . LEU A 1 86 ? -10.922 4.242 1.826 1 98 86 LEU A C 1
ATOM 669 O O . LEU A 1 86 ? -9.766 4.441 1.466 1 98 86 LEU A O 1
ATOM 673 N N . ASP A 1 87 ? -11.461 4.836 2.84 1 97.69 87 ASP A N 1
ATOM 674 C CA . ASP A 1 87 ? -10.734 5.875 3.566 1 97.69 87 ASP A CA 1
ATOM 675 C C . ASP A 1 87 ? -9.5 5.293 4.262 1 97.69 87 ASP A C 1
ATOM 677 O O . ASP A 1 87 ? -8.453 5.938 4.312 1 97.69 87 ASP A O 1
ATOM 681 N N . LEU A 1 88 ? -9.625 4.074 4.766 1 96.81 88 LEU A N 1
ATOM 682 C CA . LEU A 1 88 ? -8.5 3.414 5.41 1 96.81 88 LEU A CA 1
ATOM 683 C C . LEU A 1 88 ? -7.371 3.164 4.414 1 96.81 88 LEU A C 1
ATOM 685 O O . LEU A 1 88 ? -6.195 3.346 4.742 1 96.81 88 LEU A O 1
ATOM 689 N N . VAL A 1 89 ? -7.711 2.811 3.195 1 97.25 89 VAL A N 1
ATOM 690 C CA . VAL A 1 89 ? -6.719 2.598 2.146 1 97.25 89 VAL A CA 1
ATOM 691 C C . VAL A 1 89 ? -6.055 3.924 1.782 1 97.25 89 VAL A C 1
ATOM 693 O O . VAL A 1 89 ? -4.828 4.008 1.691 1 97.25 89 VAL A O 1
ATOM 696 N N . VAL A 1 90 ? -6.809 4.973 1.639 1 97.88 90 VAL A N 1
ATOM 697 C CA . VAL A 1 90 ? -6.297 6.309 1.336 1 97.88 90 VAL A CA 1
ATOM 698 C C . VAL A 1 90 ? -5.355 6.766 2.449 1 97.88 90 VAL A C 1
ATOM 700 O O . VAL A 1 90 ? -4.262 7.262 2.178 1 97.88 90 VAL A O 1
ATOM 703 N N . LEU A 1 91 ? -5.816 6.516 3.67 1 97.56 91 LEU A N 1
ATOM 704 C CA . LEU A 1 91 ? -5.02 6.906 4.828 1 97.56 91 LEU A CA 1
ATOM 705 C C . LEU A 1 91 ? -3.656 6.223 4.805 1 97.56 91 LEU A C 1
ATOM 707 O O . LEU A 1 91 ? -2.623 6.891 4.898 1 97.56 91 LEU A O 1
ATOM 711 N N . GLU A 1 92 ? -3.646 4.938 4.625 1 96.44 92 GLU A N 1
ATOM 712 C CA . GLU A 1 92 ? -2.393 4.191 4.629 1 96.44 92 GLU A CA 1
ATOM 713 C C . GLU A 1 92 ? -1.494 4.613 3.471 1 96.44 92 GLU A C 1
ATOM 715 O O . GLU A 1 92 ? -0.289 4.801 3.648 1 96.44 92 GLU A O 1
ATOM 720 N N . ARG A 1 93 ? -2.096 4.859 2.32 1 96.69 93 ARG A N 1
ATOM 721 C CA . ARG A 1 93 ? -1.316 5.297 1.166 1 96.69 93 ARG A CA 1
ATOM 722 C C . ARG A 1 93 ? -0.777 6.707 1.374 1 96.69 93 ARG A C 1
ATOM 724 O O . ARG A 1 93 ? 0.361 7.004 1.005 1 96.69 93 ARG A O 1
ATOM 731 N N . LEU A 1 94 ? -1.587 7.57 1.956 1 98.06 94 LEU A N 1
ATOM 732 C CA . LEU A 1 94 ? -1.159 8.93 2.283 1 98.06 94 LEU A CA 1
ATOM 733 C C . LEU A 1 94 ? 0.053 8.906 3.207 1 98.06 94 LEU A C 1
ATOM 735 O O . LEU A 1 94 ? 1.062 9.555 2.93 1 98.06 94 LEU A O 1
ATOM 739 N N . LEU A 1 95 ? -0.02 8.109 4.191 1 96.88 95 LEU A N 1
ATOM 740 C CA . LEU A 1 95 ? 1.053 8.031 5.176 1 96.88 95 LEU A CA 1
ATOM 741 C C . LEU A 1 95 ? 2.338 7.512 4.539 1 96.88 95 LEU A C 1
ATOM 743 O O . LEU A 1 95 ? 3.42 8.047 4.789 1 96.88 95 LEU A O 1
ATOM 747 N N . THR A 1 96 ? 2.246 6.566 3.645 1 95.69 96 THR A N 1
ATOM 748 C CA . THR A 1 96 ? 3.41 5.949 3.02 1 95.69 96 THR A CA 1
ATOM 749 C C . THR A 1 96 ? 4.09 6.926 2.062 1 95.69 96 THR A C 1
ATOM 751 O O . THR A 1 96 ? 5.297 6.828 1.822 1 95.69 96 THR A O 1
ATOM 754 N N . LEU A 1 97 ? 3.381 7.898 1.563 1 97.62 97 LEU A N 1
ATOM 755 C CA . LEU A 1 97 ? 3.918 8.797 0.549 1 97.62 97 LEU A CA 1
ATOM 756 C C . LEU A 1 97 ? 4.41 10.094 1.179 1 97.62 97 LEU A C 1
ATOM 758 O O . LEU A 1 97 ? 5.117 10.875 0.536 1 97.62 97 LEU A O 1
ATOM 762 N N . LEU A 1 98 ? 4.059 10.352 2.371 1 98 98 LEU A N 1
ATOM 763 C CA . LEU A 1 98 ? 4.5 11.562 3.066 1 98 98 LEU A CA 1
ATOM 764 C C . LEU A 1 98 ? 5.984 11.477 3.404 1 98 98 LEU A C 1
ATOM 766 O O . LEU A 1 98 ? 6.512 10.391 3.658 1 98 98 LEU A O 1
ATOM 770 N N . PRO A 1 99 ? 6.676 12.641 3.449 1 97.31 99 PRO A N 1
ATOM 771 C CA . PRO A 1 99 ? 8.055 12.641 3.943 1 97.31 99 PRO A CA 1
ATOM 772 C C . PRO A 1 99 ? 8.188 11.977 5.312 1 97.31 99 PRO A C 1
ATOM 774 O O . PRO A 1 99 ? 7.293 12.086 6.152 1 97.31 99 PRO A O 1
ATOM 777 N N . PRO A 1 100 ? 9.273 11.391 5.637 1 96.44 100 PRO A N 1
ATOM 778 C CA . PRO A 1 100 ? 9.445 10.516 6.801 1 96.44 100 PRO A CA 1
ATOM 779 C C . PRO A 1 100 ? 9.125 11.227 8.117 1 96.44 100 PRO A C 1
ATOM 781 O O . PRO A 1 100 ? 8.422 10.672 8.961 1 96.44 100 PRO A O 1
ATOM 784 N N . GLU A 1 101 ? 9.602 12.438 8.336 1 94.88 101 GLU A N 1
ATOM 785 C CA . GLU A 1 101 ? 9.367 13.141 9.594 1 94.88 101 GLU A CA 1
ATOM 786 C C . GLU A 1 101 ? 7.891 13.484 9.766 1 94.88 101 GLU A C 1
ATOM 788 O O . GLU A 1 101 ? 7.352 13.383 10.875 1 94.88 101 GLU A O 1
ATOM 793 N N . MET A 1 102 ? 7.336 13.898 8.656 1 96.94 102 MET A N 1
ATOM 794 C CA . MET A 1 102 ? 5.91 14.219 8.664 1 96.94 102 MET A CA 1
ATOM 795 C C . MET A 1 102 ? 5.07 12.969 8.898 1 96.94 102 MET A C 1
ATOM 797 O O . MET A 1 102 ? 4.152 12.977 9.719 1 96.94 102 MET A O 1
ATOM 801 N N . GLU A 1 103 ? 5.398 11.953 8.156 1 95.88 103 GLU A N 1
ATOM 802 C CA . GLU A 1 103 ? 4.734 10.664 8.336 1 95.88 103 GLU A CA 1
ATOM 803 C C . GLU A 1 103 ? 4.816 10.195 9.781 1 95.88 103 GLU A C 1
ATOM 805 O O . GLU A 1 103 ? 3.811 9.789 10.367 1 95.88 103 GLU A O 1
ATOM 810 N N . GLY A 1 104 ? 6.023 10.125 10.281 1 93.19 104 GLY A N 1
ATOM 811 C CA . GLY A 1 104 ? 6.211 9.727 11.672 1 93.19 104 GLY A CA 1
ATOM 812 C C . GLY A 1 104 ? 5.355 10.516 12.641 1 93.19 104 GLY A C 1
ATOM 813 O O . GLY A 1 104 ? 4.758 9.953 13.555 1 93.19 104 GLY A O 1
ATOM 814 N N . TRP A 1 105 ? 5.254 11.82 12.492 1 92.81 105 TRP A N 1
ATOM 815 C CA . TRP A 1 105 ? 4.441 12.703 13.32 1 92.81 105 TRP A CA 1
ATOM 816 C C . TRP A 1 105 ? 2.969 12.32 13.242 1 92.81 105 TRP A C 1
ATOM 818 O O . TRP A 1 105 ? 2.301 12.188 14.266 1 92.81 105 TRP A O 1
ATOM 828 N N . VAL A 1 106 ? 2.451 12.156 12.055 1 95.31 106 VAL A N 1
ATOM 829 C CA . VAL A 1 106 ? 1.037 11.859 11.859 1 95.31 106 VAL A CA 1
ATOM 830 C C . VAL A 1 106 ? 0.699 10.516 12.492 1 95.31 106 VAL A C 1
ATOM 832 O O . VAL A 1 106 ? -0.343 10.367 13.133 1 95.31 106 VAL A O 1
ATOM 835 N N . ARG A 1 107 ? 1.598 9.523 12.352 1 92.38 107 ARG A N 1
ATOM 836 C CA . ARG A 1 107 ? 1.39 8.211 12.961 1 92.38 107 ARG A CA 1
ATOM 837 C C . ARG A 1 107 ? 1.411 8.305 14.484 1 92.38 107 ARG A C 1
ATOM 839 O O . ARG A 1 107 ? 0.59 7.676 15.156 1 92.38 107 ARG A O 1
ATOM 846 N N . GLU A 1 108 ? 2.307 9.055 14.984 1 90.44 108 GLU A N 1
ATOM 847 C CA . GLU A 1 108 ? 2.422 9.219 16.438 1 90.44 108 GLU A CA 1
ATOM 848 C C . GLU A 1 108 ? 1.176 9.883 17.016 1 90.44 108 GLU A C 1
ATOM 850 O O . GLU A 1 108 ? 0.749 9.547 18.125 1 90.44 108 GLU A O 1
ATOM 855 N N . CYS A 1 109 ? 0.631 10.789 16.25 1 89.94 109 CYS A N 1
ATOM 856 C CA . CYS A 1 109 ? -0.56 11.5 16.703 1 89.94 109 CYS A CA 1
ATOM 857 C C . CYS A 1 109 ? -1.808 10.641 16.516 1 89.94 109 CYS A C 1
ATOM 859 O O . CYS A 1 109 ? -2.879 10.984 17.031 1 89.94 109 CYS A O 1
ATOM 861 N N . GLY A 1 110 ? -1.707 9.57 15.781 1 89.31 110 GLY A N 1
ATOM 862 C CA . GLY A 1 110 ? -2.752 8.562 15.727 1 89.31 110 GLY A CA 1
ATOM 863 C C . GLY A 1 110 ? -3.912 8.953 14.828 1 89.31 110 GLY A C 1
ATOM 864 O O . GLY A 1 110 ? -5.074 8.812 15.219 1 89.31 110 GLY A O 1
ATOM 865 N N . ALA A 1 111 ? -3.617 9.43 13.609 1 90.94 111 ALA A N 1
ATOM 866 C CA . ALA A 1 111 ? -4.676 9.75 12.656 1 90.94 111 ALA A CA 1
ATOM 867 C C . ALA A 1 111 ? -5.539 8.531 12.352 1 90.94 111 ALA A C 1
ATOM 869 O O . ALA A 1 111 ? -5.02 7.453 12.062 1 90.94 111 ALA A O 1
ATOM 870 N N . GLU A 1 112 ? -6.875 8.727 12.43 1 91.19 112 GLU A N 1
ATOM 871 C CA . GLU A 1 112 ? -7.785 7.609 12.211 1 91.19 112 GLU A CA 1
ATOM 872 C C . GLU A 1 112 ? -8.484 7.723 10.859 1 91.19 112 GLU A C 1
ATOM 874 O O . GLU A 1 112 ? -9.195 6.805 10.445 1 91.19 112 GLU A O 1
ATOM 879 N N . SER A 1 113 ? -8.391 8.781 10.227 1 93.69 113 SER A N 1
ATOM 880 C CA . SER A 1 113 ? -8.961 9.031 8.906 1 93.69 113 SER A CA 1
ATOM 881 C C . SER A 1 113 ? -7.992 9.805 8.023 1 93.69 113 SER A C 1
ATOM 883 O O . SER A 1 113 ? -7.051 10.422 8.516 1 93.69 113 SER A O 1
ATOM 885 N N . SER A 1 114 ? -8.242 9.75 6.773 1 96.62 114 SER A N 1
ATOM 886 C CA . SER A 1 114 ? -7.383 10.477 5.84 1 96.62 114 SER A CA 1
ATOM 887 C C . SER A 1 114 ? -7.48 11.984 6.055 1 96.62 114 SER A C 1
ATOM 889 O O . SER A 1 114 ? -6.477 12.695 5.945 1 96.62 114 SER A O 1
ATOM 891 N N . SER A 1 115 ? -8.656 12.469 6.418 1 97.06 115 SER A N 1
ATOM 892 C CA . SER A 1 115 ? -8.844 13.891 6.672 1 97.06 115 SER A CA 1
ATOM 893 C C . SER A 1 115 ? -8.078 14.336 7.91 1 97.06 115 SER A C 1
ATOM 895 O O . SER A 1 115 ? -7.477 15.414 7.922 1 97.06 115 SER A O 1
ATOM 897 N N . GLN A 1 116 ? -8.133 13.516 8.875 1 95.81 116 GLN A N 1
ATOM 898 C CA . GLN A 1 116 ? -7.375 13.82 10.086 1 95.81 116 GLN A CA 1
ATOM 899 C C . GLN A 1 116 ? -5.871 13.812 9.812 1 95.81 116 GLN A C 1
ATOM 901 O O . GLN A 1 116 ? -5.137 14.656 10.328 1 95.81 116 GLN A O 1
ATOM 906 N N . ALA A 1 117 ? -5.449 12.883 9.039 1 97.19 117 ALA A N 1
ATOM 907 C CA . ALA A 1 117 ? -4.039 12.805 8.672 1 97.19 117 ALA A CA 1
ATOM 908 C C . ALA A 1 117 ? -3.586 14.07 7.953 1 97.19 117 ALA A C 1
ATOM 910 O O . ALA A 1 117 ? -2.5 14.594 8.219 1 97.19 117 ALA A O 1
ATOM 911 N N . VAL A 1 118 ? -4.398 14.586 7.086 1 97.81 118 VAL A N 1
ATOM 912 C CA . VAL A 1 118 ? -4.086 15.812 6.359 1 97.81 118 VAL A CA 1
ATOM 913 C C . VAL A 1 118 ? -3.961 16.984 7.34 1 97.81 118 VAL A C 1
ATOM 915 O O . VAL A 1 118 ? -3.01 17.766 7.266 1 97.81 118 VAL A O 1
ATOM 918 N N . ALA A 1 119 ? -4.898 17.031 8.219 1 96.88 119 ALA A N 1
ATOM 919 C CA . ALA A 1 119 ? -4.883 18.125 9.195 1 96.88 119 ALA A CA 1
ATOM 920 C C . ALA A 1 119 ? -3.607 18.078 10.039 1 96.88 119 ALA A C 1
ATOM 922 O O . ALA A 1 119 ? -2.973 19.109 10.266 1 96.88 119 ALA A O 1
ATOM 923 N N . LEU A 1 120 ? -3.287 16.891 10.422 1 96.19 120 LEU A N 1
ATOM 924 C CA . LEU A 1 120 ? -2.078 16.719 11.219 1 96.19 120 LEU A CA 1
ATOM 925 C C . LEU A 1 120 ? -0.834 17.047 10.398 1 96.19 120 LEU A C 1
ATOM 927 O O . LEU A 1 120 ? 0.085 17.703 10.891 1 96.19 120 LEU A O 1
ATOM 931 N N . ALA A 1 121 ? -0.771 16.625 9.203 1 97.69 121 ALA A N 1
ATOM 932 C CA . ALA A 1 121 ? 0.359 16.906 8.32 1 97.69 121 ALA A CA 1
ATOM 933 C C . ALA A 1 121 ? 0.514 18.406 8.094 1 97.69 121 ALA A C 1
ATOM 935 O O . ALA A 1 121 ? 1.63 18.922 8.109 1 97.69 121 ALA A O 1
ATOM 936 N N . GLU A 1 122 ? -0.544 19.078 7.863 1 96.56 122 GLU A N 1
ATOM 937 C CA . GLU A 1 122 ? -0.505 20.516 7.645 1 96.56 122 GLU A CA 1
ATOM 938 C C . GLU A 1 122 ? -0.08 21.25 8.906 1 96.56 122 GLU A C 1
ATOM 940 O O . GLU A 1 122 ? 0.633 22.266 8.836 1 96.56 122 GLU A O 1
ATOM 945 N N . SER A 1 123 ? -0.502 20.797 10.031 1 94.25 123 SER A N 1
ATOM 946 C CA . SER A 1 123 ? -0.029 21.344 11.297 1 94.25 123 SER A CA 1
ATOM 947 C C . SER A 1 123 ? 1.479 21.172 11.445 1 94.25 123 SER A C 1
ATOM 949 O O . SER A 1 123 ? 2.164 22.062 11.953 1 94.25 123 SER A O 1
ATOM 951 N N . PHE A 1 124 ? 1.902 20.016 11.117 1 94.44 124 PHE A N 1
ATOM 952 C CA . PHE A 1 124 ? 3.336 19.75 11.109 1 94.44 124 PHE A CA 1
ATOM 953 C C . PHE A 1 124 ? 4.074 20.766 10.258 1 94.44 124 PHE A C 1
ATOM 955 O O . PHE A 1 124 ? 5.098 21.312 10.68 1 94.44 124 PHE A O 1
ATOM 962 N N . LEU A 1 125 ? 3.555 21 9.07 1 93.56 125 LEU A N 1
ATOM 963 C CA . LEU A 1 125 ? 4.176 21.938 8.148 1 93.56 125 LEU A CA 1
ATOM 964 C C . LEU A 1 125 ? 4.211 23.344 8.742 1 93.56 125 LEU A C 1
ATOM 966 O O . LEU A 1 125 ? 5.207 24.062 8.609 1 93.56 125 LEU A O 1
ATOM 970 N N . LEU A 1 126 ? 3.168 23.797 9.406 1 91.62 126 LEU A N 1
ATOM 971 C CA . LEU A 1 126 ? 3.102 25.109 10.039 1 91.62 126 LEU A CA 1
ATOM 972 C C . LEU A 1 126 ? 4.137 25.219 11.156 1 91.62 126 LEU A C 1
ATOM 974 O O . LEU A 1 126 ? 4.809 26.25 11.273 1 91.62 126 LEU A O 1
ATOM 978 N N . SER A 1 127 ? 4.227 24.156 11.867 1 89.94 127 SER A N 1
ATOM 979 C CA . SER A 1 127 ? 5.195 24.156 12.961 1 89.94 127 SER A CA 1
ATOM 980 C C . SER A 1 127 ? 6.625 24.234 12.438 1 89.94 127 SER A C 1
ATOM 982 O O . SER A 1 127 ? 7.465 24.922 13.023 1 89.94 127 SER A O 1
ATOM 984 N N . GLN A 1 128 ? 6.93 23.547 11.438 1 89 128 GLN A N 1
ATOM 985 C CA . GLN A 1 128 ? 8.258 23.578 10.836 1 89 128 GLN A CA 1
ATOM 986 C C . GLN A 1 128 ? 8.594 24.969 10.312 1 89 128 GLN A C 1
ATOM 988 O O . GLN A 1 128 ? 9.734 25.422 10.43 1 89 128 GLN A O 1
ATOM 993 N N . ALA A 1 129 ? 7.641 25.578 9.758 1 87.81 129 ALA A N 1
ATOM 994 C CA . ALA A 1 129 ? 7.84 26.922 9.227 1 87.81 129 ALA A CA 1
ATOM 995 C C . ALA A 1 129 ? 8.141 27.922 10.352 1 87.81 129 ALA A C 1
ATOM 997 O O . ALA A 1 129 ? 9.008 28.781 10.211 1 87.81 129 ALA A O 1
ATOM 998 N N . GLU A 1 130 ? 7.438 27.797 11.383 1 86.62 130 GLU A N 1
ATOM 999 C CA . GLU A 1 130 ? 7.645 28.656 12.539 1 86.62 130 GLU A CA 1
ATOM 1000 C C . GLU A 1 130 ? 9.023 28.438 13.156 1 86.62 130 GLU A C 1
ATOM 1002 O O . GLU A 1 130 ? 9.703 29.391 13.531 1 86.62 130 GLU A O 1
ATOM 1007 N N . GLU A 1 131 ? 9.359 27.188 13.219 1 83.94 131 GLU A N 1
ATOM 1008 C CA . GLU A 1 131 ? 10.672 26.844 13.766 1 83.94 131 GLU A CA 1
ATOM 1009 C C . GLU A 1 131 ? 11.789 27.438 12.906 1 83.94 131 GLU A C 1
ATOM 1011 O O . GLU A 1 131 ? 12.789 27.922 13.43 1 83.94 131 GLU A O 1
ATOM 1016 N N . GLN A 1 132 ? 11.664 27.344 11.688 1 85.94 132 GLN A N 1
ATOM 1017 C CA . GLN A 1 132 ? 12.672 27.875 10.773 1 85.94 132 GLN A CA 1
ATOM 1018 C C . GLN A 1 132 ? 12.758 29.391 10.883 1 85.94 132 GLN A C 1
ATOM 1020 O O . GLN A 1 132 ? 13.859 29.953 10.844 1 85.94 132 GLN A O 1
ATOM 1025 N N . LYS A 1 133 ? 11.688 30.078 11.016 1 88.25 133 LYS A N 1
ATOM 1026 C CA . LYS A 1 133 ? 11.664 31.531 11.188 1 88.25 133 LYS A CA 1
ATOM 1027 C C . LYS A 1 133 ? 12.367 31.938 12.477 1 88.25 133 LYS A C 1
ATOM 1029 O O . LYS A 1 133 ? 13.117 32.906 12.5 1 88.25 133 LYS A O 1
ATOM 1034 N N . GLU A 1 134 ? 12.047 31.219 13.438 1 84.88 134 GLU A N 1
ATOM 1035 C CA . GLU A 1 134 ? 12.641 31.516 14.734 1 84.88 134 GLU A CA 1
ATOM 1036 C C . GLU A 1 134 ? 14.164 31.359 14.695 1 84.88 134 GLU A C 1
ATOM 1038 O O . GLU A 1 134 ? 14.891 32.188 15.258 1 84.88 134 GLU A O 1
ATOM 1043 N N . LYS A 1 135 ? 14.57 30.328 14.055 1 85.88 135 LYS A N 1
ATOM 1044 C CA . LYS A 1 135 ? 16 30.094 13.93 1 85.88 135 LYS A CA 1
ATOM 1045 C C . LYS A 1 135 ? 16.672 31.219 13.133 1 85.88 135 LYS A C 1
ATOM 1047 O O . LYS A 1 135 ? 17.766 31.672 13.484 1 85.88 135 LYS A O 1
ATOM 1052 N N . LEU A 1 136 ? 16.031 31.609 12.172 1 86.62 136 LEU A N 1
ATOM 1053 C CA . LEU A 1 136 ? 16.578 32.688 11.344 1 86.62 136 LEU A CA 1
ATOM 1054 C C . LEU A 1 136 ? 16.625 34 12.109 1 86.62 136 LEU A C 1
ATOM 1056 O O . LEU A 1 136 ? 17.578 34.75 11.992 1 86.62 136 LEU A O 1
ATOM 1060 N N . GLN A 1 137 ? 15.625 34.25 12.883 1 85 137 GLN A N 1
ATOM 1061 C CA . GLN A 1 137 ? 15.555 35.438 13.703 1 85 137 GLN A CA 1
ATOM 1062 C C . GLN A 1 137 ? 16.656 35.469 14.758 1 85 137 GLN A C 1
ATOM 1064 O O . GLN A 1 137 ? 17.266 36.5 15.023 1 85 137 GLN A O 1
ATOM 1069 N N . TRP A 1 138 ? 16.875 34.25 15.281 1 83.31 138 TRP A N 1
ATOM 1070 C CA . TRP A 1 138 ? 17.922 34.156 16.281 1 83.31 138 TRP A CA 1
ATOM 1071 C C . TRP A 1 138 ? 19.297 34.375 15.648 1 83.31 138 TRP A C 1
ATOM 1073 O O . TRP A 1 138 ? 20.172 35.031 16.234 1 83.31 138 TRP A O 1
ATOM 1083 N N . GLN A 1 139 ? 19.438 33.875 14.492 1 79.44 139 GLN A N 1
ATOM 1084 C CA . GLN A 1 139 ? 20.719 34 13.797 1 79.44 139 GLN A CA 1
ATOM 1085 C C . GLN A 1 139 ? 20.984 35.469 13.414 1 79.44 139 GLN A C 1
ATOM 1087 O O . GLN A 1 139 ? 22.109 35.938 13.508 1 79.44 139 GLN A O 1
ATOM 1092 N N . VAL A 1 140 ? 19.938 36.125 13.039 1 81.88 140 VAL A N 1
ATOM 1093 C CA . VAL A 1 140 ? 20.062 37.531 12.633 1 81.88 140 VAL A CA 1
ATOM 1094 C C . VAL A 1 140 ? 20.297 38.406 13.867 1 81.88 140 VAL A C 1
ATOM 1096 O O . VAL A 1 140 ? 21.062 39.375 13.812 1 81.88 140 VAL A O 1
ATOM 1099 N N . GLY A 1 141 ? 19.578 38.062 14.891 1 75.25 141 GLY A N 1
ATOM 1100 C CA . GLY A 1 141 ? 19.812 38.781 16.125 1 75.25 141 GLY A CA 1
ATOM 1101 C C . GLY A 1 141 ? 21.219 38.625 16.656 1 75.25 141 GLY A C 1
ATOM 1102 O O . GLY A 1 141 ? 21.844 39.625 17.078 1 75.25 141 GLY A O 1
ATOM 1103 N N . ASP A 1 142 ? 21.734 37.406 16.594 1 75.12 142 ASP A N 1
ATOM 1104 C CA . ASP A 1 142 ? 23.109 37.125 17.031 1 75.12 142 ASP A CA 1
ATOM 1105 C C . ASP A 1 142 ? 24.109 37.875 16.172 1 75.12 142 ASP A C 1
ATOM 1107 O O . ASP A 1 142 ? 25.094 38.406 16.703 1 75.12 142 ASP A O 1
ATOM 1111 N N . PHE A 1 143 ? 23.828 37.812 14.945 1 75.31 143 PHE A N 1
ATOM 1112 C CA . PHE A 1 143 ? 24.719 38.5 14.031 1 75.31 143 PHE A CA 1
ATOM 1113 C C . PHE A 1 143 ? 24.719 40 14.32 1 75.31 143 PHE A C 1
ATOM 1115 O O . PHE A 1 143 ? 25.781 40.625 14.328 1 75.31 143 PHE A O 1
ATOM 1122 N N . ARG A 1 144 ? 23.609 40.594 14.617 1 73.25 144 ARG A N 1
ATOM 1123 C CA . ARG A 1 144 ? 23.484 42 14.898 1 73.25 144 ARG A CA 1
ATOM 1124 C C . ARG A 1 144 ? 24.172 42.375 16.219 1 73.25 144 ARG A C 1
ATOM 1126 O O . ARG A 1 144 ? 24.828 43.406 16.312 1 73.25 144 ARG A O 1
ATOM 1133 N N . GLU A 1 145 ? 24.031 41.562 17.156 1 74.69 145 GLU A N 1
ATOM 1134 C CA . GLU A 1 145 ? 24.656 41.812 18.453 1 74.69 145 GLU A CA 1
ATOM 1135 C C . GLU A 1 145 ? 26.172 41.656 18.359 1 74.69 145 GLU A C 1
ATOM 1137 O O . GLU A 1 145 ? 26.906 42.375 19.047 1 74.69 145 GLU A O 1
ATOM 1142 N N . GLY A 1 146 ? 26.562 40.625 17.547 1 70.56 146 GLY A N 1
ATOM 1143 C CA . GLY A 1 146 ? 27.984 40.469 17.328 1 70.56 146 GLY A CA 1
ATOM 1144 C C . GLY A 1 146 ? 28.625 41.656 16.641 1 70.56 146 GLY A C 1
ATOM 1145 O O . GLY A 1 146 ? 29.734 42.062 17 1 70.56 146 GLY A O 1
ATOM 1146 N N . ILE A 1 147 ? 28.031 42.281 15.797 1 73.56 147 ILE A N 1
ATOM 1147 C CA . ILE A 1 147 ? 28.562 43.438 15.078 1 73.56 147 ILE A CA 1
ATOM 1148 C C . ILE A 1 147 ? 28.578 44.656 16 1 73.56 147 ILE A C 1
ATOM 1150 O O . ILE A 1 147 ? 29.516 45.438 15.977 1 73.56 147 ILE A O 1
ATOM 1154 N N . THR A 1 148 ? 27.578 44.906 16.797 1 71.56 148 THR A N 1
ATOM 1155 C CA . THR A 1 148 ? 27.5 46.031 17.703 1 71.56 148 THR A CA 1
ATOM 1156 C C . THR A 1 148 ? 28.562 45.938 18.797 1 71.56 148 THR A C 1
ATOM 1158 O O . THR A 1 148 ? 29.062 46.969 19.266 1 71.56 148 THR A O 1
ATOM 1161 N N . ARG A 1 149 ? 28.984 44.75 19.172 1 71.94 149 ARG A N 1
ATOM 1162 C CA . ARG A 1 149 ? 30.031 44.594 20.188 1 71.94 149 ARG A CA 1
ATOM 1163 C C . ARG A 1 149 ? 31.406 44.906 19.609 1 71.94 149 ARG A C 1
ATOM 1165 O O . ARG A 1 149 ? 32.281 45.438 20.312 1 71.94 149 ARG A O 1
ATOM 1172 N N . GLU A 1 150 ? 31.547 44.531 18.469 1 67.5 150 GLU A N 1
ATOM 1173 C CA . GLU A 1 150 ? 32.844 44.844 17.891 1 67.5 150 GLU A CA 1
ATOM 1174 C C . GLU A 1 150 ? 33 46.312 17.562 1 67.5 150 GLU A C 1
ATOM 1176 O O . GLU A 1 150 ? 34.125 46.812 17.422 1 67.5 150 GLU A O 1
ATOM 1181 N N . SER A 1 151 ? 32.031 47.062 17.484 1 65.38 151 SER A N 1
ATOM 1182 C CA . SER A 1 151 ? 32.125 48.469 17.094 1 65.38 151 SER A CA 1
ATOM 1183 C C . SER A 1 151 ? 32.219 49.375 18.312 1 65.38 151 SER A C 1
ATOM 1185 O O . SER A 1 151 ? 32.312 50.594 18.188 1 65.38 151 SER A O 1
ATOM 1187 N N . VAL A 1 152 ? 32.094 48.844 19.578 1 55.62 152 VAL A N 1
ATOM 1188 C CA . VAL A 1 152 ? 32.375 49.688 20.75 1 55.62 152 VAL A CA 1
ATOM 1189 C C . VAL A 1 152 ? 33.812 49.5 21.203 1 55.62 152 VAL A C 1
ATOM 1191 O O . VAL A 1 152 ? 34.344 48.375 21.188 1 55.62 152 VAL A O 1
ATOM 1194 N N . MET B 1 1 ? 32.125 -47.906 -61.688 1 33.31 1 MET B N 1
ATOM 1195 C CA . MET B 1 1 ? 31.188 -48.062 -60.562 1 33.31 1 MET B CA 1
ATOM 1196 C C . MET B 1 1 ? 31.281 -46.844 -59.625 1 33.31 1 MET B C 1
ATOM 1198 O O . MET B 1 1 ? 32.312 -46.656 -59 1 33.31 1 MET B O 1
ATOM 1202 N N . GLU B 1 2 ? 30.703 -45.719 -59.969 1 42.72 2 GLU B N 1
ATOM 1203 C CA . GLU B 1 2 ? 30.766 -44.344 -59.406 1 42.72 2 GLU B CA 1
ATOM 1204 C C . GLU B 1 2 ? 30.234 -44.312 -57.969 1 42.72 2 GLU B C 1
ATOM 1206 O O . GLU B 1 2 ? 29.125 -44.781 -57.719 1 42.72 2 GLU B O 1
ATOM 1211 N N . THR B 1 3 ? 31.109 -44.469 -56.938 1 44.66 3 THR B N 1
ATOM 1212 C CA . THR B 1 3 ? 30.859 -44.5 -55.5 1 44.66 3 THR B CA 1
ATOM 1213 C C . THR B 1 3 ? 30.062 -43.312 -55.031 1 44.66 3 THR B C 1
ATOM 1215 O O . THR B 1 3 ? 30.453 -42.156 -55.281 1 44.66 3 THR B O 1
ATOM 1218 N N . PRO B 1 4 ? 28.719 -43.406 -54.906 1 47.62 4 PRO B N 1
ATOM 1219 C CA . PRO B 1 4 ? 27.859 -42.281 -54.562 1 47.62 4 PRO B CA 1
ATOM 1220 C C . PRO B 1 4 ? 28.344 -41.562 -53.281 1 47.62 4 PRO B C 1
ATOM 1222 O O . PRO B 1 4 ? 28.984 -42.156 -52.438 1 47.62 4 PRO B O 1
ATOM 1225 N N . PRO B 1 5 ? 28.609 -40.219 -53.312 1 45.5 5 PRO B N 1
ATOM 1226 C CA . PRO B 1 5 ? 29.094 -39.406 -52.188 1 45.5 5 PRO B CA 1
ATOM 1227 C C . PRO B 1 5 ? 28.219 -39.562 -50.938 1 45.5 5 PRO B C 1
ATOM 1229 O O . PRO B 1 5 ? 27.031 -39.812 -51.031 1 45.5 5 PRO B O 1
ATOM 1232 N N . LEU B 1 6 ? 28.703 -40.156 -49.781 1 41.44 6 LEU B N 1
ATOM 1233 C CA . LEU B 1 6 ? 28.156 -40.312 -48.438 1 41.44 6 LEU B CA 1
ATOM 1234 C C . LEU B 1 6 ? 27.656 -38.969 -47.938 1 41.44 6 LEU B C 1
ATOM 1236 O O . LEU B 1 6 ? 28.453 -38.062 -47.656 1 41.44 6 LEU B O 1
ATOM 1240 N N . ALA B 1 7 ? 26.547 -38.406 -48.5 1 41.09 7 ALA B N 1
ATOM 1241 C CA . ALA B 1 7 ? 25.953 -37.219 -47.938 1 41.09 7 ALA B CA 1
ATOM 1242 C C . ALA B 1 7 ? 25.781 -37.344 -46.406 1 41.09 7 ALA B C 1
ATOM 1244 O O . ALA B 1 7 ? 25.125 -38.281 -45.938 1 41.09 7 ALA B O 1
ATOM 1245 N N . LYS B 1 8 ? 26.812 -37.031 -45.625 1 38.28 8 LYS B N 1
ATOM 1246 C CA . LYS B 1 8 ? 26.734 -36.875 -44.188 1 38.28 8 LYS B CA 1
ATOM 1247 C C . LYS B 1 8 ? 25.516 -36.062 -43.781 1 38.28 8 LYS B C 1
ATOM 1249 O O . LYS B 1 8 ? 25.406 -34.875 -44.125 1 38.28 8 LYS B O 1
ATOM 1254 N N . GLU B 1 9 ? 24.344 -36.656 -43.781 1 39.12 9 GLU B N 1
ATOM 1255 C CA . GLU B 1 9 ? 23.203 -36.031 -43.156 1 39.12 9 GLU B CA 1
ATOM 1256 C C . GLU B 1 9 ? 23.562 -35.469 -41.781 1 39.12 9 GLU B C 1
ATOM 1258 O O . GLU B 1 9 ? 23.922 -36.25 -40.875 1 39.12 9 GLU B O 1
ATOM 1263 N N . GLY B 1 10 ? 24.406 -34.375 -41.688 1 33.28 10 GLY B N 1
ATOM 1264 C CA . GLY B 1 10 ? 24.594 -33.688 -40.406 1 33.28 10 GLY B CA 1
ATOM 1265 C C . GLY B 1 10 ? 23.328 -33.594 -39.594 1 33.28 10 GLY B C 1
ATOM 1266 O O . GLY B 1 10 ? 22.281 -33.188 -40.125 1 33.28 10 GLY B O 1
ATOM 1267 N N . SER B 1 11 ? 23.062 -34.594 -38.75 1 36.94 11 SER B N 1
ATOM 1268 C CA . SER B 1 11 ? 22.047 -34.5 -37.688 1 36.94 11 SER B CA 1
ATOM 1269 C C . SER B 1 11 ? 22.016 -33.125 -37.062 1 36.94 11 SER B C 1
ATOM 1271 O O . SER B 1 11 ? 23.016 -32.656 -36.5 1 36.94 11 SER B O 1
ATOM 1273 N N . ARG B 1 12 ? 21.469 -32.125 -37.781 1 36.09 12 ARG B N 1
ATOM 1274 C CA . ARG B 1 12 ? 21.141 -30.875 -37.094 1 36.09 12 ARG B CA 1
ATOM 1275 C C . ARG B 1 12 ? 20.734 -31.125 -35.656 1 36.09 12 ARG B C 1
ATOM 1277 O O . ARG B 1 12 ? 19.688 -31.734 -35.406 1 36.09 12 ARG B O 1
ATOM 1284 N N . LEU B 1 13 ? 21.672 -31.5 -34.75 1 36.47 13 LEU B N 1
ATOM 1285 C CA . LEU B 1 13 ? 21.406 -31.359 -33.344 1 36.47 13 LEU B CA 1
ATOM 1286 C C . LEU B 1 13 ? 20.469 -30.172 -33.094 1 36.47 13 LEU B C 1
ATOM 1288 O O . LEU B 1 13 ? 20.797 -29.031 -33.406 1 36.47 13 LEU B O 1
ATOM 1292 N N . LYS B 1 14 ? 19.125 -30.406 -33.375 1 39.75 14 LYS B N 1
ATOM 1293 C CA . LYS B 1 14 ? 18.172 -29.469 -32.781 1 39.75 14 LYS B CA 1
ATOM 1294 C C . LYS B 1 14 ? 18.672 -28.891 -31.484 1 39.75 14 LYS B C 1
ATOM 1296 O O . LYS B 1 14 ? 18.875 -29.609 -30.5 1 39.75 14 LYS B O 1
ATOM 1301 N N . GLY B 1 15 ? 19.609 -27.922 -31.516 1 35.34 15 GLY B N 1
ATOM 1302 C CA . GLY B 1 15 ? 19.969 -27.172 -30.328 1 35.34 15 GLY B CA 1
ATOM 1303 C C . GLY B 1 15 ? 18.859 -27.109 -29.297 1 35.34 15 GLY B C 1
ATOM 1304 O O . GLY B 1 15 ? 17.703 -27.406 -29.609 1 35.34 15 GLY B O 1
ATOM 1305 N N . PRO B 1 16 ? 19.188 -27.344 -28.047 1 40.03 16 PRO B N 1
ATOM 1306 C CA . PRO B 1 16 ? 18.156 -27.219 -27.016 1 40.03 16 PRO B CA 1
ATOM 1307 C C . PRO B 1 16 ? 17.125 -26.141 -27.344 1 40.03 16 PRO B C 1
ATOM 1309 O O . PRO B 1 16 ? 17.469 -25.125 -27.938 1 40.03 16 PRO B O 1
ATOM 1312 N N . ALA B 1 17 ? 15.914 -26.531 -27.797 1 36.59 17 ALA B N 1
ATOM 1313 C CA . ALA B 1 17 ? 14.742 -25.656 -27.828 1 36.59 17 ALA B CA 1
ATOM 1314 C C . ALA B 1 17 ? 14.898 -24.516 -26.812 1 36.59 17 ALA B C 1
ATOM 1316 O O . ALA B 1 17 ? 15.133 -24.75 -25.625 1 36.59 17 ALA B O 1
ATOM 1317 N N . ALA B 1 18 ? 15.438 -23.406 -27.188 1 38.62 18 ALA B N 1
ATOM 1318 C CA . ALA B 1 18 ? 15.336 -22.188 -26.391 1 38.62 18 ALA B CA 1
ATOM 1319 C C . ALA B 1 18 ? 14.055 -22.172 -25.562 1 38.62 18 ALA B C 1
ATOM 1321 O O . ALA B 1 18 ? 12.953 -22.297 -26.109 1 38.62 18 ALA B O 1
ATOM 1322 N N . LEU B 1 19 ? 14.039 -22.781 -24.375 1 38.91 19 LEU B N 1
ATOM 1323 C CA . LEU B 1 19 ? 12.93 -22.547 -23.453 1 38.91 19 LEU B CA 1
ATOM 1324 C C . LEU B 1 19 ? 12.312 -21.172 -23.672 1 38.91 19 LEU B C 1
ATOM 1326 O O . LEU B 1 19 ? 12.984 -20.156 -23.516 1 38.91 19 LEU B O 1
ATOM 1330 N N . GLN B 1 20 ? 11.508 -20.906 -24.766 1 41.41 20 GLN B N 1
ATOM 1331 C CA . GLN B 1 20 ? 10.648 -19.75 -24.906 1 41.41 20 GLN B CA 1
ATOM 1332 C C . GLN B 1 20 ? 10.18 -19.234 -23.547 1 41.41 20 GLN B C 1
ATOM 1334 O O . GLN B 1 20 ? 9.93 -20.031 -22.625 1 41.41 20 GLN B O 1
ATOM 1339 N N . PRO B 1 21 ? 10.492 -18.078 -23.125 1 44.06 21 PRO B N 1
ATOM 1340 C CA . PRO B 1 21 ? 9.844 -17.531 -21.938 1 44.06 21 PRO B CA 1
ATOM 1341 C C . PRO B 1 21 ? 8.391 -17.984 -21.797 1 44.06 21 PRO B C 1
ATOM 1343 O O . PRO B 1 21 ? 7.688 -18.125 -22.797 1 44.06 21 PRO B O 1
ATOM 1346 N N . VAL B 1 22 ? 8.031 -18.938 -21.016 1 45.66 22 VAL B N 1
ATOM 1347 C CA . VAL B 1 22 ? 6.652 -19.266 -20.672 1 45.66 22 VAL B CA 1
ATOM 1348 C C . VAL B 1 22 ? 5.77 -18.031 -20.828 1 45.66 22 VAL B C 1
ATOM 1350 O O . VAL B 1 22 ? 5.926 -17.062 -20.094 1 45.66 22 VAL B O 1
ATOM 1353 N N . SER B 1 23 ? 5.484 -17.578 -22.062 1 45.94 23 SER B N 1
ATOM 1354 C CA . SER B 1 23 ? 4.508 -16.516 -22.312 1 45.94 23 SER B CA 1
ATOM 1355 C C . SER B 1 23 ? 3.293 -16.656 -21.406 1 45.94 23 SER B C 1
ATOM 1357 O O . SER B 1 23 ? 2.982 -17.75 -20.938 1 45.94 23 SER B O 1
ATOM 1359 N N . CYS B 1 24 ? 2.773 -15.578 -20.703 1 52.91 24 CYS B N 1
ATOM 1360 C CA . CYS B 1 24 ? 1.535 -15.531 -19.938 1 52.91 24 CYS B CA 1
ATOM 1361 C C . CYS B 1 24 ? 0.514 -16.516 -20.484 1 52.91 24 CYS B C 1
ATOM 1363 O O . CYS B 1 24 ? -0.207 -17.172 -19.719 1 52.91 24 CYS B O 1
ATOM 1365 N N . GLY B 1 25 ? 0.516 -16.672 -21.891 1 46.91 25 GLY B N 1
ATOM 1366 C CA . GLY B 1 25 ? -0.564 -17.359 -22.562 1 46.91 25 GLY B CA 1
ATOM 1367 C C . GLY B 1 25 ? -0.598 -18.859 -22.266 1 46.91 25 GLY B C 1
ATOM 1368 O O . GLY B 1 25 ? -1.665 -19.422 -22.016 1 46.91 25 GLY B O 1
ATOM 1369 N N . GLU B 1 26 ? 0.454 -19.562 -22.609 1 46.94 26 GLU B N 1
ATOM 1370 C CA . GLU B 1 26 ? 0.355 -21.016 -22.641 1 46.94 26 GLU B CA 1
ATOM 1371 C C . GLU B 1 26 ? 0.202 -21.609 -21.25 1 46.94 26 GLU B C 1
ATOM 1373 O O . GLU B 1 26 ? -0.543 -22.562 -21.047 1 46.94 26 GLU B O 1
ATOM 1378 N N . SER B 1 27 ? 0.971 -21.172 -20.375 1 46.06 27 SER B N 1
ATOM 1379 C CA . SER B 1 27 ? 0.97 -21.797 -19.062 1 46.06 27 SER B CA 1
ATOM 1380 C C . SER B 1 27 ? -0.34 -21.531 -18.328 1 46.06 27 SER B C 1
ATOM 1382 O O . SER B 1 27 ? -0.854 -22.406 -17.625 1 46.06 27 SER B O 1
ATOM 1384 N N . TRP B 1 28 ? -0.779 -20.234 -18.234 1 47.66 28 TRP B N 1
ATOM 1385 C CA . TRP B 1 28 ? -2.061 -19.969 -17.594 1 47.66 28 TRP B CA 1
ATOM 1386 C C . TRP B 1 28 ? -3.213 -20.531 -18.406 1 47.66 28 TRP B C 1
ATOM 1388 O O . TRP B 1 28 ? -4.289 -20.812 -17.875 1 47.66 28 TRP B O 1
ATOM 1398 N N . THR B 1 29 ? -3.248 -20.562 -19.656 1 44.81 29 THR B N 1
ATOM 1399 C CA . THR B 1 29 ? -4.305 -21.234 -20.422 1 44.81 29 THR B CA 1
ATOM 1400 C C . THR B 1 29 ? -4.43 -22.703 -20 1 44.81 29 THR B C 1
ATOM 1402 O O . THR B 1 29 ? -5.523 -23.266 -20.016 1 44.81 29 THR B O 1
ATOM 1405 N N . ARG B 1 30 ? -3.441 -23.484 -19.875 1 39.12 30 ARG B N 1
ATOM 1406 C CA . ARG B 1 30 ? -3.719 -24.906 -19.656 1 39.12 30 ARG B CA 1
ATOM 1407 C C . ARG B 1 30 ? -4.531 -25.109 -18.375 1 39.12 30 ARG B C 1
ATOM 1409 O O . ARG B 1 30 ? -5.426 -25.953 -18.328 1 39.12 30 ARG B O 1
ATOM 1416 N N . THR B 1 31 ? -4.234 -24.797 -17.109 1 39.31 31 THR B N 1
ATOM 1417 C CA . THR B 1 31 ? -5.039 -25.062 -15.93 1 39.31 31 THR B CA 1
ATOM 1418 C C . THR B 1 31 ? -5.895 -23.859 -15.57 1 39.31 31 THR B C 1
ATOM 1420 O O . THR B 1 31 ? -6.93 -24 -14.922 1 39.31 31 THR B O 1
ATOM 1423 N N . GLY B 1 32 ? -5.438 -22.672 -15.461 1 42.09 32 GLY B N 1
ATOM 1424 C CA . GLY B 1 32 ? -6.219 -21.562 -14.922 1 42.09 32 GLY B CA 1
ATOM 1425 C C . GLY B 1 32 ? -7.219 -21 -15.914 1 42.09 32 GLY B C 1
ATOM 1426 O O . GLY B 1 32 ? -6.852 -20.641 -17.031 1 42.09 32 GLY B O 1
ATOM 1427 N N . GLN B 1 33 ? -8.5 -21.516 -15.992 1 38.12 33 GLN B N 1
ATOM 1428 C CA . GLN B 1 33 ? -9.742 -20.969 -16.516 1 38.12 33 GLN B CA 1
ATOM 1429 C C . GLN B 1 33 ? -9.719 -19.438 -16.5 1 38.12 33 GLN B C 1
ATOM 1431 O O . GLN B 1 33 ? -9.586 -18.828 -15.438 1 38.12 33 GLN B O 1
ATOM 1436 N N . LYS B 1 34 ? -9.219 -18.766 -17.375 1 40.47 34 LYS B N 1
ATOM 1437 C CA . LYS B 1 34 ? -9.453 -17.359 -17.703 1 40.47 34 LYS B CA 1
ATOM 1438 C C . LYS B 1 34 ? -10.898 -16.969 -17.406 1 40.47 34 LYS B C 1
ATOM 1440 O O . LYS B 1 34 ? -11.766 -17.047 -18.266 1 40.47 34 LYS B O 1
ATOM 1445 N N . VAL B 1 35 ? -11.656 -17.469 -16.469 1 36.16 35 VAL B N 1
ATOM 1446 C CA . VAL B 1 35 ? -12.938 -16.766 -16.344 1 36.16 35 VAL B CA 1
ATOM 1447 C C . VAL B 1 35 ? -12.688 -15.289 -16.031 1 36.16 35 VAL B C 1
ATOM 1449 O O . VAL B 1 35 ? -12.352 -14.922 -14.906 1 36.16 35 VAL B O 1
ATOM 1452 N N . LEU B 1 36 ? -11.922 -14.492 -16.797 1 39.16 36 LEU B N 1
ATOM 1453 C CA . LEU B 1 36 ? -12.141 -13.047 -16.734 1 39.16 36 LEU B CA 1
ATOM 1454 C C . LEU B 1 36 ? -13.602 -12.734 -16.438 1 39.16 36 LEU B C 1
ATOM 1456 O O . LEU B 1 36 ? -14.469 -12.883 -17.297 1 39.16 36 LEU B O 1
ATOM 1460 N N . GLN B 1 37 ? -14.164 -13.109 -15.398 1 39.62 37 GLN B N 1
ATOM 1461 C CA . GLN B 1 37 ? -15.531 -12.656 -15.117 1 39.62 37 GLN B CA 1
ATOM 1462 C C . GLN B 1 37 ? -15.703 -11.188 -15.469 1 39.62 37 GLN B C 1
ATOM 1464 O O . GLN B 1 37 ? -14.789 -10.383 -15.289 1 39.62 37 GLN B O 1
ATOM 1469 N N . GLU B 1 38 ? -16.516 -10.773 -16.438 1 42.62 38 GLU B N 1
ATOM 1470 C CA . GLU B 1 38 ? -17.062 -9.57 -17.062 1 42.62 38 GLU B CA 1
ATOM 1471 C C . GLU B 1 38 ? -16.984 -8.383 -16.109 1 42.62 38 GLU B C 1
ATOM 1473 O O . GLU B 1 38 ? -17.266 -7.246 -16.5 1 42.62 38 GLU B O 1
ATOM 1478 N N . GLY B 1 39 ? -16.469 -8.469 -14.758 1 40.97 39 GLY B N 1
ATOM 1479 C CA . GLY B 1 39 ? -16.547 -7.363 -13.82 1 40.97 39 GLY B CA 1
ATOM 1480 C C . GLY B 1 39 ? -15.195 -6.875 -13.344 1 40.97 39 GLY B C 1
ATOM 1481 O O . GLY B 1 39 ? -15.109 -6.086 -12.406 1 40.97 39 GLY B O 1
ATOM 1482 N N . THR B 1 40 ? -14.117 -7.656 -13.672 1 44.19 40 THR B N 1
ATOM 1483 C CA . THR B 1 40 ? -12.828 -7.188 -13.156 1 44.19 40 THR B CA 1
ATOM 1484 C C . THR B 1 40 ? -12.398 -5.914 -13.875 1 44.19 40 THR B C 1
ATOM 1486 O O . THR B 1 40 ? -12.352 -5.875 -15.109 1 44.19 40 THR B O 1
ATOM 1489 N N . ILE B 1 41 ? -12.594 -4.715 -13.453 1 43.31 41 ILE B N 1
ATOM 1490 C CA . ILE B 1 41 ? -12.125 -3.42 -13.93 1 43.31 41 ILE B CA 1
ATOM 1491 C C . ILE B 1 41 ? -10.758 -3.584 -14.594 1 43.31 41 ILE B C 1
ATOM 1493 O O . ILE B 1 41 ? -9.828 -4.141 -13.992 1 43.31 41 ILE B O 1
ATOM 1497 N N . LEU B 1 42 ? -10.68 -3.654 -15.891 1 45.22 42 LEU B N 1
ATOM 1498 C CA . LEU B 1 42 ? -9.445 -3.543 -16.656 1 45.22 42 LEU B CA 1
ATOM 1499 C C . LEU B 1 42 ? -8.516 -2.498 -16.047 1 45.22 42 LEU B C 1
ATOM 1501 O O . LEU B 1 42 ? -8.953 -1.388 -15.727 1 45.22 42 LEU B O 1
ATOM 1505 N N . PRO B 1 43 ? -7.367 -2.822 -15.422 1 51.16 43 PRO B N 1
ATOM 1506 C CA . PRO B 1 43 ? -6.25 -2.014 -14.938 1 51.16 43 PRO B CA 1
ATOM 1507 C C . PRO B 1 43 ? -5.977 -0.795 -15.82 1 51.16 43 PRO B C 1
ATOM 1509 O O . PRO B 1 43 ? -5.387 0.185 -15.352 1 51.16 43 PRO B O 1
ATOM 1512 N N . SER B 1 44 ? -6.41 -0.818 -17.109 1 55.94 44 SER B N 1
ATOM 1513 C CA . SER B 1 44 ? -5.871 0.165 -18.047 1 55.94 44 SER B CA 1
ATOM 1514 C C . SER B 1 44 ? -6.297 1.58 -17.672 1 55.94 44 SER B C 1
ATOM 1516 O O . SER B 1 44 ? -5.605 2.549 -17.984 1 55.94 44 SER B O 1
ATOM 1518 N N . GLU B 1 45 ? -7.352 1.687 -16.891 1 67.25 45 GLU B N 1
ATOM 1519 C CA . GLU B 1 45 ? -7.824 3.062 -16.766 1 67.25 45 GLU B CA 1
ATOM 1520 C C . GLU B 1 45 ? -7.387 3.686 -15.445 1 67.25 45 GLU B C 1
ATOM 1522 O O . GLU B 1 45 ? -7.582 4.879 -15.219 1 67.25 45 GLU B O 1
ATOM 1527 N N . VAL B 1 46 ? -6.723 2.85 -14.656 1 82.44 46 VAL B N 1
ATOM 1528 C CA . VAL B 1 46 ? -6.332 3.41 -13.367 1 82.44 46 VAL B CA 1
ATOM 1529 C C . VAL B 1 46 ? -4.809 3.488 -13.281 1 82.44 46 VAL B C 1
ATOM 1531 O O . VAL B 1 46 ? -4.117 2.477 -13.422 1 82.44 46 VAL B O 1
ATOM 1534 N N . PRO B 1 47 ? -4.332 4.742 -13.273 1 85.12 47 PRO B N 1
ATOM 1535 C CA . PRO B 1 47 ? -2.877 4.84 -13.133 1 85.12 47 PRO B CA 1
ATOM 1536 C C . PRO B 1 47 ? -2.336 3.992 -11.977 1 85.12 47 PRO B C 1
ATOM 1538 O O . PRO B 1 47 ? -3.021 3.811 -10.969 1 85.12 47 PRO B O 1
ATOM 1541 N N . PRO B 1 48 ? -1.105 3.518 -12.188 1 88.12 48 PRO B N 1
ATOM 1542 C CA . PRO B 1 48 ? -0.501 2.725 -11.109 1 88.12 48 PRO B CA 1
ATOM 1543 C C . PRO B 1 48 ? -0.194 3.555 -9.867 1 88.12 48 PRO B C 1
ATOM 1545 O O . PRO B 1 48 ? 0.077 4.754 -9.969 1 88.12 48 PRO B O 1
ATOM 1548 N N . TRP B 1 49 ? -0.214 2.938 -8.672 1 90.31 49 TRP B N 1
ATOM 1549 C CA . TRP B 1 49 ? 0.081 3.592 -7.402 1 90.31 49 TRP B CA 1
ATOM 1550 C C . TRP B 1 49 ? 1.478 4.203 -7.418 1 90.31 49 TRP B C 1
ATOM 1552 O O . TRP B 1 49 ? 1.723 5.223 -6.766 1 90.31 49 TRP B O 1
ATOM 1562 N N . SER B 1 50 ? 2.283 3.58 -8.164 1 90.12 50 SER B N 1
ATOM 1563 C CA . SER B 1 50 ? 3.68 4.004 -8.234 1 90.12 50 SER B CA 1
ATOM 1564 C C . SER B 1 50 ? 3.814 5.352 -8.93 1 90.12 50 SER B C 1
ATOM 1566 O O . SER B 1 50 ? 4.852 6.012 -8.82 1 90.12 50 SER B O 1
ATOM 1568 N N . SER B 1 51 ? 2.785 5.773 -9.641 1 91.69 51 SER B N 1
ATOM 1569 C CA . SER B 1 51 ? 2.826 7.055 -10.336 1 91.69 51 SER B CA 1
ATOM 1570 C C . SER B 1 51 ? 2.561 8.211 -9.375 1 91.69 51 SER B C 1
ATOM 1572 O O . SER B 1 51 ? 2.811 9.375 -9.719 1 91.69 51 SER B O 1
ATOM 1574 N N . ILE B 1 52 ? 2.012 7.961 -8.227 1 96.19 52 ILE B N 1
ATOM 1575 C CA . ILE B 1 52 ? 1.667 9 -7.258 1 96.19 52 ILE B CA 1
ATOM 1576 C C . ILE B 1 52 ? 2.855 9.258 -6.332 1 96.19 52 ILE B C 1
ATOM 1578 O O . ILE B 1 52 ? 3.465 8.312 -5.82 1 96.19 52 ILE B O 1
ATOM 1582 N N . ARG B 1 53 ? 3.113 10.547 -6.199 1 96.69 53 ARG B N 1
ATOM 1583 C CA . ARG B 1 53 ? 4.168 10.977 -5.285 1 96.69 53 ARG B CA 1
ATOM 1584 C C . ARG B 1 53 ? 3.758 12.234 -4.52 1 96.69 53 ARG B C 1
ATOM 1586 O O . ARG B 1 53 ? 2.871 12.969 -4.957 1 96.69 53 ARG B O 1
ATOM 1593 N N . TYR B 1 54 ? 4.355 12.484 -3.486 1 98.12 54 TYR B N 1
ATOM 1594 C CA . TYR B 1 54 ? 4.125 13.719 -2.742 1 98.12 54 TYR B CA 1
ATOM 1595 C C . TYR B 1 54 ? 4.746 14.914 -3.455 1 98.12 54 TYR B C 1
ATOM 1597 O O . TYR B 1 54 ? 5.902 14.852 -3.881 1 98.12 54 TYR B O 1
ATOM 1605 N N . ARG B 1 55 ? 4.039 15.883 -3.611 1 96.81 55 ARG B N 1
ATOM 1606 C CA . ARG B 1 55 ? 4.496 17.141 -4.172 1 96.81 55 ARG B CA 1
ATOM 1607 C C . ARG B 1 55 ? 4.277 18.297 -3.189 1 96.81 55 ARG B C 1
ATOM 1609 O O . ARG B 1 55 ? 3.143 18.578 -2.807 1 96.81 55 ARG B O 1
ATOM 1616 N N . GLU B 1 56 ? 5.254 19.016 -2.955 1 94.44 56 GLU B N 1
ATOM 1617 C CA . GLU B 1 56 ? 5.203 20.078 -1.955 1 94.44 56 GLU B CA 1
ATOM 1618 C C . GLU B 1 56 ? 4.238 21.188 -2.371 1 94.44 56 GLU B C 1
ATOM 1620 O O . GLU B 1 56 ? 3.576 21.781 -1.525 1 94.44 56 GLU B O 1
ATOM 1625 N N . ALA B 1 57 ? 4.16 21.391 -3.637 1 95.44 57 ALA B N 1
ATOM 1626 C CA . ALA B 1 57 ? 3.316 22.453 -4.172 1 95.44 57 ALA B CA 1
ATOM 1627 C C . ALA B 1 57 ? 1.847 22.203 -3.846 1 95.44 57 ALA B C 1
ATOM 1629 O O . ALA B 1 57 ? 1.101 23.141 -3.555 1 95.44 57 ALA B O 1
ATOM 1630 N N . GLU B 1 58 ? 1.4 20.984 -3.869 1 96.44 58 GLU B N 1
ATOM 1631 C CA . GLU B 1 58 ? 0 20.656 -3.605 1 96.44 58 GLU B CA 1
ATOM 1632 C C . GLU B 1 58 ? -0.218 20.312 -2.135 1 96.44 58 GLU B C 1
ATOM 1634 O O . GLU B 1 58 ? -1.33 20.453 -1.619 1 96.44 58 GLU B O 1
ATOM 1639 N N . GLY B 1 59 ? 0.805 19.844 -1.452 1 97.5 59 GLY B N 1
ATOM 1640 C CA . GLY B 1 59 ? 0.742 19.531 -0.035 1 97.5 59 GLY B CA 1
ATOM 1641 C C . GLY B 1 59 ? -0.013 18.25 0.254 1 97.5 59 GLY B C 1
ATOM 1642 O O . GLY B 1 59 ? -0.419 17.531 -0.669 1 97.5 59 GLY B O 1
ATOM 1643 N N . PRO B 1 60 ? -0.17 17.984 1.531 1 98.25 60 PRO B N 1
ATOM 1644 C CA . PRO B 1 60 ? -0.846 16.75 1.938 1 98.25 60 PRO B CA 1
ATOM 1645 C C . PRO B 1 60 ? -2.307 16.703 1.495 1 98.25 60 PRO B C 1
ATOM 1647 O O . PRO B 1 60 ? -2.834 15.625 1.207 1 98.25 60 PRO B O 1
ATOM 1650 N N . ARG B 1 61 ? -2.953 17.797 1.425 1 98.12 61 ARG B N 1
ATOM 1651 C CA . ARG B 1 61 ? -4.352 17.859 1.016 1 98.12 61 ARG B CA 1
ATOM 1652 C C . ARG B 1 61 ? -4.508 17.516 -0.461 1 98.12 61 ARG B C 1
ATOM 1654 O O . ARG B 1 61 ? -5.414 16.766 -0.837 1 98.12 61 ARG B O 1
ATOM 1661 N N . GLY B 1 62 ? -3.598 18.078 -1.26 1 98.38 62 GLY B N 1
ATOM 1662 C CA . GLY B 1 62 ? -3.596 17.719 -2.67 1 98.38 62 GLY B CA 1
ATOM 1663 C C . GLY B 1 62 ? -3.311 16.25 -2.916 1 98.38 62 GLY B C 1
ATOM 1664 O O . GLY B 1 62 ? -3.998 15.609 -3.709 1 98.38 62 GLY B O 1
ATOM 1665 N N . LEU B 1 63 ? -2.301 15.758 -2.256 1 98.25 63 LEU B N 1
ATOM 1666 C CA . LEU B 1 63 ? -1.979 14.336 -2.338 1 98.25 63 LEU B CA 1
ATOM 1667 C C . LEU B 1 63 ? -3.184 13.484 -1.956 1 98.25 63 LEU B C 1
ATOM 1669 O O . LEU B 1 63 ? -3.525 12.531 -2.664 1 98.25 63 LEU B O 1
ATOM 1673 N N . CYS B 1 64 ? -3.828 13.82 -0.901 1 98.44 64 CYS B N 1
ATOM 1674 C CA . CYS B 1 64 ? -4.98 13.078 -0.407 1 98.44 64 CYS B CA 1
ATOM 1675 C C . CYS B 1 64 ? -6.098 13.055 -1.442 1 98.44 64 CYS B C 1
ATOM 1677 O O . CYS B 1 64 ? -6.75 12.031 -1.638 1 98.44 64 CYS B O 1
ATOM 1679 N N . SER B 1 65 ? -6.344 14.133 -2.076 1 98.06 65 SER B N 1
ATOM 1680 C CA . SER B 1 65 ? -7.375 14.234 -3.105 1 98.06 65 SER B CA 1
ATOM 1681 C C . SER B 1 65 ? -7.074 13.305 -4.277 1 98.06 65 SER B C 1
ATOM 1683 O O . SER B 1 65 ? -7.961 12.602 -4.762 1 98.06 65 SER B O 1
ATOM 1685 N N . ARG B 1 66 ? -5.809 13.289 -4.746 1 97.5 66 ARG B N 1
ATOM 1686 C CA . ARG B 1 66 ? -5.402 12.414 -5.84 1 97.5 66 ARG B CA 1
ATOM 1687 C C . ARG B 1 66 ? -5.547 10.945 -5.445 1 97.5 66 ARG B C 1
ATOM 1689 O O . ARG B 1 66 ? -5.992 10.125 -6.25 1 97.5 66 ARG B O 1
ATOM 1696 N N . LEU B 1 67 ? -5.234 10.688 -4.223 1 97.81 67 LEU B N 1
ATOM 1697 C CA . LEU B 1 67 ? -5.336 9.32 -3.721 1 97.81 67 LEU B CA 1
ATOM 1698 C C . LEU B 1 67 ? -6.793 8.875 -3.641 1 97.81 67 LEU B C 1
ATOM 1700 O O . LEU B 1 67 ? -7.117 7.734 -3.971 1 97.81 67 LEU B O 1
ATOM 1704 N N . HIS B 1 68 ? -7.645 9.773 -3.221 1 97.69 68 HIS B N 1
ATOM 1705 C CA . HIS B 1 68 ? -9.07 9.469 -3.16 1 97.69 68 HIS B CA 1
ATOM 1706 C C . HIS B 1 68 ? -9.625 9.156 -4.547 1 97.69 68 HIS B C 1
ATOM 1708 O O . HIS B 1 68 ? -10.359 8.18 -4.719 1 97.69 68 HIS B O 1
ATOM 1714 N N . ASP B 1 69 ? -9.25 9.984 -5.445 1 96.88 69 ASP B N 1
ATOM 1715 C CA . ASP B 1 69 ? -9.703 9.766 -6.82 1 96.88 69 ASP B CA 1
ATOM 1716 C C . ASP B 1 69 ? -9.203 8.422 -7.352 1 96.88 69 ASP B C 1
ATOM 1718 O O . ASP B 1 69 ? -9.984 7.645 -7.898 1 96.88 69 ASP B O 1
ATOM 1722 N N . LEU B 1 70 ? -7.957 8.156 -7.145 1 95.44 70 LEU B N 1
ATOM 1723 C CA . LEU B 1 70 ? -7.371 6.895 -7.582 1 95.44 70 LEU B CA 1
ATOM 1724 C C . LEU B 1 70 ? -8.047 5.711 -6.895 1 95.44 70 LEU B C 1
ATOM 1726 O O . LEU B 1 70 ? -8.422 4.738 -7.551 1 95.44 70 LEU B O 1
ATOM 1730 N N . CYS B 1 71 ? -8.211 5.77 -5.578 1 96.62 71 CYS B N 1
ATOM 1731 C CA . CYS B 1 71 ? -8.773 4.672 -4.801 1 96.62 71 CYS B CA 1
ATOM 1732 C C . CYS B 1 71 ? -10.219 4.406 -5.211 1 96.62 71 CYS B C 1
ATOM 1734 O O . CYS B 1 71 ? -10.648 3.252 -5.262 1 96.62 71 CYS B O 1
ATOM 1736 N N . ARG B 1 72 ? -10.938 5.391 -5.488 1 96.5 72 ARG B N 1
ATOM 1737 C CA . ARG B 1 72 ? -12.32 5.23 -5.934 1 96.5 72 ARG B CA 1
ATOM 1738 C C . ARG B 1 72 ? -12.383 4.453 -7.246 1 96.5 72 ARG B C 1
ATOM 1740 O O . ARG B 1 72 ? -13.219 3.566 -7.406 1 96.5 72 ARG B O 1
ATOM 1747 N N . ARG B 1 73 ? -11.555 4.816 -8.188 1 94.75 73 ARG B N 1
ATOM 1748 C CA . ARG B 1 73 ? -11.531 4.16 -9.492 1 94.75 73 ARG B CA 1
ATOM 1749 C C . ARG B 1 73 ? -10.977 2.744 -9.383 1 94.75 73 ARG B C 1
ATOM 1751 O O . ARG B 1 73 ? -11.352 1.864 -10.156 1 94.75 73 ARG B O 1
ATOM 1758 N N . TRP B 1 74 ? -10.117 2.59 -8.43 1 94.75 74 TRP B N 1
ATOM 1759 C CA . TRP B 1 74 ? -9.445 1.308 -8.242 1 94.75 74 TRP B CA 1
ATOM 1760 C C . TRP B 1 74 ? -10.344 0.326 -7.5 1 94.75 74 TRP B C 1
ATOM 1762 O O . TRP B 1 74 ? -10.586 -0.79 -7.969 1 94.75 74 TRP B O 1
ATOM 1772 N N . LEU B 1 75 ? -10.93 0.722 -6.363 1 96.19 75 LEU B N 1
ATOM 1773 C CA . LEU B 1 75 ? -11.727 -0.156 -5.512 1 96.19 75 LEU B CA 1
ATOM 1774 C C . LEU B 1 75 ? -13.164 -0.243 -6.016 1 96.19 75 LEU B C 1
ATOM 1776 O O . LEU B 1 75 ? -13.867 -1.217 -5.734 1 96.19 75 LEU B O 1
ATOM 1780 N N . ARG B 1 76 ? -13.648 0.773 -6.629 1 95.81 76 ARG B N 1
ATOM 1781 C CA . ARG B 1 76 ? -14.984 0.836 -7.219 1 95.81 76 ARG B CA 1
ATOM 1782 C C . ARG B 1 76 ? -16.047 0.357 -6.23 1 95.81 76 ARG B C 1
ATOM 1784 O O . ARG B 1 76 ? -16.781 -0.59 -6.512 1 95.81 76 ARG B O 1
ATOM 1791 N N . PRO B 1 77 ? -16.234 1.107 -5.184 1 96.38 77 PRO B N 1
ATOM 1792 C CA . PRO B 1 77 ? -17.172 0.68 -4.148 1 96.38 77 PRO B CA 1
ATOM 1793 C C . PRO B 1 77 ? -18.609 0.527 -4.68 1 96.38 77 PRO B C 1
ATOM 1795 O O . PRO B 1 77 ? -19.406 -0.22 -4.109 1 96.38 77 PRO B O 1
ATOM 1798 N N . GLY B 1 78 ? -18.891 1.21 -5.742 1 96.12 78 GLY B N 1
ATOM 1799 C CA . GLY B 1 78 ? -20.219 1.087 -6.336 1 96.12 78 GLY B CA 1
ATOM 1800 C C . GLY B 1 78 ? -20.438 -0.247 -7.023 1 96.12 78 GLY B C 1
ATOM 1801 O O . GLY B 1 78 ? -21.578 -0.673 -7.207 1 96.12 78 GLY B O 1
ATOM 1802 N N . LYS B 1 79 ? -19.469 -0.937 -7.461 1 95.62 79 LYS B N 1
ATOM 1803 C CA . LYS B 1 79 ? -19.547 -2.162 -8.25 1 95.62 79 LYS B CA 1
ATOM 1804 C C . LYS B 1 79 ? -19.094 -3.369 -7.438 1 95.62 79 LYS B C 1
ATOM 1806 O O . LYS B 1 79 ? -19.625 -4.469 -7.594 1 95.62 79 LYS B O 1
ATOM 1811 N N . HIS B 1 80 ? -18.125 -3.172 -6.555 1 96.25 80 HIS B N 1
ATOM 1812 C CA . HIS B 1 80 ? -17.484 -4.273 -5.844 1 96.25 80 HIS B CA 1
ATOM 1813 C C . HIS B 1 80 ? -18.062 -4.422 -4.438 1 96.25 80 HIS B C 1
ATOM 1815 O O . HIS B 1 80 ? -18.422 -3.428 -3.803 1 96.25 80 HIS B O 1
ATOM 1821 N N . SER B 1 81 ? -18.125 -5.715 -4.035 1 97 81 SER B N 1
ATOM 1822 C CA . SER B 1 81 ? -18.484 -5.992 -2.648 1 97 81 SER B CA 1
ATOM 1823 C C . SER B 1 81 ? -17.328 -5.68 -1.704 1 97 81 SER B C 1
ATOM 1825 O O . SER B 1 81 ? -16.203 -5.422 -2.15 1 97 81 SER B O 1
ATOM 1827 N N . LYS B 1 82 ? -17.594 -5.676 -0.471 1 98 82 LYS B N 1
ATOM 1828 C CA . LYS B 1 82 ? -16.547 -5.449 0.514 1 98 82 LYS B CA 1
ATOM 1829 C C . LYS B 1 82 ? -15.445 -6.504 0.402 1 98 82 LYS B C 1
ATOM 1831 O O . LYS B 1 82 ? -14.258 -6.191 0.527 1 98 82 LYS B O 1
ATOM 1836 N N . ALA B 1 83 ? -15.891 -7.734 0.082 1 97.75 83 ALA B N 1
ATOM 1837 C CA . ALA B 1 83 ? -14.922 -8.82 -0.069 1 97.75 83 ALA B CA 1
ATOM 1838 C C . ALA B 1 83 ? -14.047 -8.602 -1.3 1 97.75 83 ALA B C 1
ATOM 1840 O O . ALA B 1 83 ? -12.844 -8.875 -1.27 1 97.75 83 ALA B O 1
ATOM 1841 N N . GLN B 1 84 ? -14.633 -8.109 -2.279 1 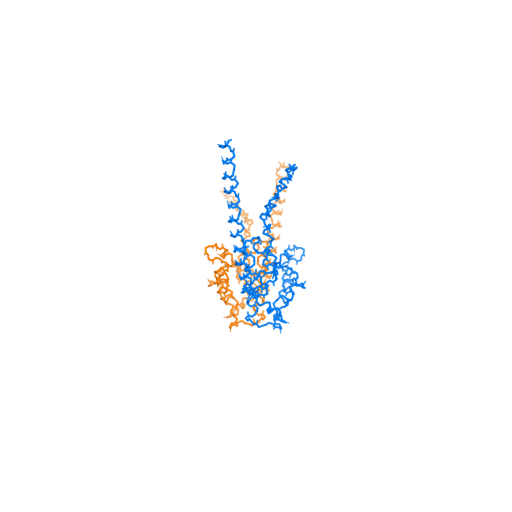96.69 84 GLN B N 1
ATOM 1842 C CA . GLN B 1 84 ? -13.906 -7.832 -3.512 1 96.69 84 GLN B CA 1
ATOM 1843 C C . GLN B 1 84 ? -12.938 -6.668 -3.326 1 96.69 84 GLN B C 1
ATOM 1845 O O . GLN B 1 84 ? -11.812 -6.699 -3.836 1 96.69 84 GLN B O 1
ATOM 1850 N N . MET B 1 85 ? -13.32 -5.648 -2.588 1 97.5 85 MET B N 1
ATOM 1851 C CA . MET B 1 85 ? -12.422 -4.535 -2.291 1 97.5 85 MET B CA 1
ATOM 1852 C C . MET B 1 85 ? -11.227 -5 -1.467 1 97.5 85 MET B C 1
ATOM 1854 O O . MET B 1 85 ? -10.094 -4.613 -1.741 1 97.5 85 MET B O 1
ATOM 1858 N N . LEU B 1 86 ? -11.539 -5.852 -0.525 1 97.94 86 LEU B N 1
ATOM 1859 C CA . LEU B 1 86 ? -10.477 -6.414 0.305 1 97.94 86 LEU B CA 1
ATOM 1860 C C . LEU B 1 86 ? -9.492 -7.211 -0.541 1 97.94 86 LEU B C 1
ATOM 1862 O O . LEU B 1 86 ? -8.273 -7.066 -0.385 1 97.94 86 LEU B O 1
ATOM 1866 N N . ASP B 1 87 ? -10 -7.953 -1.458 1 97.75 87 ASP B N 1
ATOM 1867 C CA . ASP B 1 87 ? -9.141 -8.758 -2.32 1 97.75 87 ASP B CA 1
ATOM 1868 C C . ASP B 1 87 ? -8.25 -7.875 -3.195 1 97.75 87 ASP B C 1
ATOM 1870 O O . ASP B 1 87 ? -7.09 -8.203 -3.436 1 97.75 87 ASP B O 1
ATOM 1874 N N . LEU B 1 88 ? -8.797 -6.75 -3.641 1 96.75 88 LEU B N 1
ATOM 1875 C CA . LEU B 1 88 ? -8.023 -5.82 -4.453 1 96.75 88 LEU B CA 1
ATOM 1876 C C . LEU B 1 88 ? -6.859 -5.242 -3.652 1 96.75 88 LEU B C 1
ATOM 1878 O O . LEU B 1 88 ? -5.754 -5.094 -4.176 1 96.75 88 LEU B O 1
ATOM 1882 N N . VAL B 1 89 ? -7.078 -4.965 -2.381 1 97.25 89 VAL B N 1
ATOM 1883 C CA . VAL B 1 89 ? -6.023 -4.465 -1.507 1 97.25 89 VAL B CA 1
ATOM 1884 C C . VAL B 1 89 ? -4.965 -5.547 -1.293 1 97.25 89 VAL B C 1
ATOM 1886 O O . VAL B 1 89 ? -3.768 -5.285 -1.408 1 97.25 89 VAL B O 1
ATOM 1889 N N . VAL B 1 90 ? -5.363 -6.754 -1.056 1 97.88 90 VAL B N 1
ATOM 1890 C CA . VAL B 1 90 ? -4.461 -7.887 -0.876 1 97.88 90 VAL B CA 1
ATOM 1891 C C . VAL B 1 90 ? -3.631 -8.094 -2.143 1 97.88 90 VAL B C 1
ATOM 1893 O O . VAL B 1 90 ? -2.41 -8.258 -2.072 1 97.88 90 VAL B O 1
ATOM 1896 N N . LEU B 1 91 ? -4.344 -8.016 -3.262 1 97.56 91 LEU B N 1
ATOM 1897 C CA . LEU B 1 91 ? -3.674 -8.195 -4.547 1 97.56 91 LEU B CA 1
ATOM 1898 C C . LEU B 1 91 ? -2.568 -7.16 -4.73 1 97.56 91 LEU B C 1
ATOM 1900 O O . LEU B 1 91 ? -1.422 -7.516 -5.016 1 97.56 91 LEU B O 1
ATOM 1904 N N . GLU B 1 92 ? -2.879 -5.914 -4.523 1 96.38 92 GLU B N 1
ATOM 1905 C CA . GLU B 1 92 ? -1.899 -4.848 -4.715 1 96.38 92 GLU B CA 1
ATOM 1906 C C . GLU B 1 92 ? -0.742 -4.984 -3.729 1 96.38 92 GLU B C 1
ATOM 1908 O O . GLU B 1 92 ? 0.422 -4.836 -4.105 1 96.38 92 GLU B O 1
ATOM 1913 N N . ARG B 1 93 ? -1.043 -5.359 -2.506 1 96.69 93 ARG B N 1
ATOM 1914 C CA . ARG B 1 93 ? 0.006 -5.543 -1.509 1 96.69 93 ARG B CA 1
ATOM 1915 C C . ARG B 1 93 ? 0.871 -6.758 -1.841 1 96.69 93 ARG B C 1
ATOM 1917 O O . ARG B 1 93 ? 2.092 -6.719 -1.675 1 96.69 93 ARG B O 1
ATOM 1924 N N . LEU B 1 94 ? 0.243 -7.82 -2.299 1 98 94 LEU B N 1
ATOM 1925 C CA . LEU B 1 94 ? 0.968 -9.016 -2.727 1 98 94 LEU B CA 1
ATOM 1926 C C . LEU B 1 94 ? 1.954 -8.68 -3.842 1 98 94 LEU B C 1
ATOM 1928 O O . LEU B 1 94 ? 3.137 -9.016 -3.75 1 98 94 LEU B O 1
ATOM 1932 N N . LEU B 1 95 ? 1.496 -7.953 -4.773 1 96.88 95 LEU B N 1
ATOM 1933 C CA . LEU B 1 95 ? 2.324 -7.602 -5.922 1 96.88 95 LEU B CA 1
ATOM 1934 C C . LEU B 1 95 ? 3.504 -6.734 -5.496 1 96.88 95 LEU B C 1
ATOM 1936 O O . LEU B 1 95 ? 4.633 -6.961 -5.934 1 96.88 95 LEU B O 1
ATOM 1940 N N . THR B 1 96 ? 3.307 -5.832 -4.582 1 95.62 96 THR B N 1
ATOM 1941 C CA . THR B 1 96 ? 4.344 -4.902 -4.148 1 95.62 96 THR B CA 1
ATOM 1942 C C . THR B 1 96 ? 5.414 -5.625 -3.338 1 95.62 96 THR B C 1
ATOM 1944 O O . THR B 1 96 ? 6.57 -5.191 -3.299 1 95.62 96 THR B O 1
ATOM 1947 N N . LEU B 1 97 ? 5.102 -6.742 -2.754 1 97.62 97 LEU B N 1
ATOM 1948 C CA . LEU B 1 97 ? 6.027 -7.438 -1.866 1 97.62 97 LEU B CA 1
ATOM 1949 C C . LEU B 1 97 ? 6.75 -8.562 -2.602 1 97.62 97 LEU B C 1
ATOM 1951 O O . LEU B 1 97 ? 7.738 -9.102 -2.104 1 97.62 97 LEU B O 1
ATOM 1955 N N . LEU B 1 98 ? 6.293 -8.938 -3.727 1 98 98 LEU B N 1
ATOM 1956 C CA . LEU B 1 98 ? 6.926 -9.984 -4.516 1 98 98 LEU B CA 1
ATOM 1957 C C . LEU B 1 98 ? 8.258 -9.5 -5.094 1 98 98 LEU B C 1
ATOM 1959 O O . LEU B 1 98 ? 8.406 -8.32 -5.402 1 98 98 LEU B O 1
ATOM 1963 N N . PRO B 1 99 ? 9.219 -10.422 -5.277 1 97.31 99 PRO B N 1
ATOM 1964 C CA . PRO B 1 99 ? 10.438 -10.055 -5.996 1 97.31 99 PRO B CA 1
ATOM 1965 C C . PRO B 1 99 ? 10.156 -9.406 -7.348 1 97.31 99 PRO B C 1
ATOM 1967 O O . PRO B 1 99 ? 9.203 -9.789 -8.031 1 97.31 99 PRO B O 1
ATOM 1970 N N . PRO B 1 100 ? 10.969 -8.555 -7.836 1 96.38 100 PRO B N 1
ATOM 1971 C CA . PRO B 1 100 ? 10.688 -7.703 -8.992 1 96.38 100 PRO B CA 1
ATOM 1972 C C . PRO B 1 100 ? 10.367 -8.5 -10.25 1 96.38 100 PRO B C 1
ATOM 1974 O O . PRO B 1 100 ? 9.398 -8.188 -10.961 1 96.38 100 PRO B O 1
ATOM 1977 N N . GLU B 1 101 ? 11.117 -9.531 -10.578 1 94.81 101 GLU B N 1
ATOM 1978 C CA . GLU B 1 101 ? 10.891 -10.305 -11.797 1 94.81 101 GLU B CA 1
ATOM 1979 C C . GLU B 1 101 ? 9.555 -11.047 -11.727 1 94.81 101 GLU B C 1
ATOM 1981 O O . GLU B 1 101 ? 8.828 -11.125 -12.727 1 94.81 101 GLU B O 1
ATOM 1986 N N . MET B 1 102 ? 9.328 -11.57 -10.547 1 97 102 MET B N 1
ATOM 1987 C CA . MET B 1 102 ? 8.07 -12.273 -10.328 1 97 102 MET B CA 1
ATOM 1988 C C . MET B 1 102 ? 6.887 -11.312 -10.391 1 97 102 MET B C 1
ATOM 1990 O O . MET B 1 102 ? 5.883 -11.594 -11.047 1 97 102 MET B O 1
ATOM 1994 N N . GLU B 1 103 ? 7.031 -10.234 -9.695 1 95.75 103 GLU B N 1
ATOM 1995 C CA . GLU B 1 103 ? 6.02 -9.188 -9.727 1 95.75 103 GLU B CA 1
ATOM 1996 C C . GLU B 1 103 ? 5.727 -8.75 -11.156 1 95.75 103 GLU B C 1
ATOM 1998 O O . GLU B 1 103 ? 4.562 -8.648 -11.555 1 95.75 103 GLU B O 1
ATOM 2003 N N . GLY B 1 104 ? 6.758 -8.352 -11.852 1 93.25 104 GLY B N 1
ATOM 2004 C CA . GLY B 1 104 ? 6.598 -7.957 -13.242 1 93.25 104 GLY B CA 1
ATOM 2005 C C . GLY B 1 104 ? 5.844 -8.977 -14.07 1 93.25 104 GLY B C 1
ATOM 2006 O O . GLY B 1 104 ? 4.965 -8.617 -14.859 1 93.25 104 GLY B O 1
ATOM 2007 N N . TRP B 1 105 ? 6.141 -10.258 -13.938 1 92.88 105 TRP B N 1
ATOM 2008 C CA . TRP B 1 105 ? 5.477 -11.352 -14.633 1 92.88 105 TRP B CA 1
ATOM 2009 C C . TRP B 1 105 ? 3.988 -11.391 -14.305 1 92.88 105 TRP B C 1
ATOM 2011 O O . TRP B 1 105 ? 3.148 -11.469 -15.203 1 92.88 105 TRP B O 1
ATOM 2021 N N . VAL B 1 106 ? 3.65 -11.344 -13.047 1 95.31 106 VAL B N 1
ATOM 2022 C CA . VAL B 1 106 ? 2.264 -11.445 -12.609 1 95.31 106 VAL B CA 1
ATOM 2023 C C . VAL B 1 106 ? 1.467 -10.258 -13.148 1 95.31 106 VAL B C 1
ATOM 2025 O O . VAL B 1 106 ? 0.332 -10.414 -13.602 1 95.31 106 VAL B O 1
ATOM 2028 N N . ARG B 1 107 ? 2.062 -9.055 -13.148 1 92.31 107 ARG B N 1
ATOM 2029 C CA . ARG B 1 107 ? 1.404 -7.863 -13.68 1 92.31 107 ARG B CA 1
ATOM 2030 C C . ARG B 1 107 ? 1.194 -7.977 -15.188 1 92.31 107 ARG B C 1
A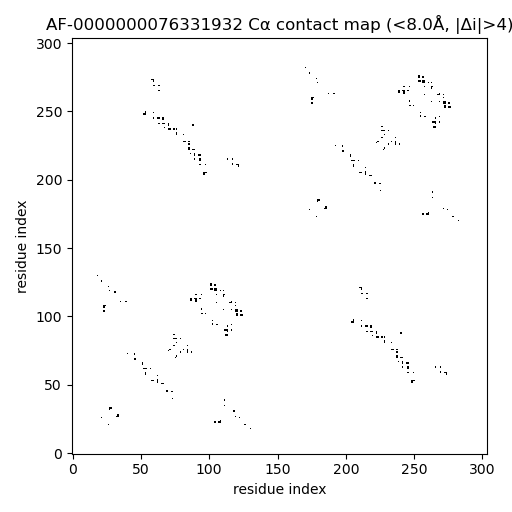TOM 2032 O O . ARG B 1 107 ? 0.131 -7.621 -15.695 1 92.31 107 ARG B O 1
ATOM 2039 N N . GLU B 1 108 ? 2.156 -8.469 -15.844 1 90.31 108 GLU B N 1
ATOM 2040 C CA . GLU B 1 108 ? 2.066 -8.625 -17.297 1 90.31 108 GLU B CA 1
ATOM 2041 C C . GLU B 1 108 ? 0.975 -9.617 -17.672 1 90.31 108 GLU B C 1
ATOM 2043 O O . GLU B 1 108 ? 0.292 -9.445 -18.688 1 90.31 108 GLU B O 1
ATOM 2048 N N . CYS B 1 109 ? 0.844 -10.633 -16.859 1 90 109 CYS B N 1
ATOM 2049 C CA . CYS B 1 109 ? -0.162 -11.656 -17.125 1 90 109 CYS B CA 1
ATOM 2050 C C . CYS B 1 109 ? -1.549 -11.18 -16.703 1 90 109 CYS B C 1
ATOM 2052 O O . CYS B 1 109 ? -2.553 -11.805 -17.047 1 90 109 CYS B O 1
ATOM 2054 N N . GLY B 1 110 ? -1.627 -10.094 -15.969 1 89.19 110 GLY B N 1
ATOM 2055 C CA . GLY B 1 110 ? -2.889 -9.414 -15.719 1 89.19 110 GLY B CA 1
ATOM 2056 C C . GLY B 1 110 ? -3.725 -10.094 -14.648 1 89.19 110 GLY B C 1
ATOM 2057 O O . GLY B 1 110 ? -4.926 -10.297 -14.828 1 89.19 110 GLY B O 1
ATOM 2058 N N . ALA B 1 111 ? -3.119 -10.422 -13.492 1 90.88 111 ALA B N 1
ATOM 2059 C CA . ALA B 1 111 ? -3.869 -11.008 -12.383 1 90.88 111 ALA B CA 1
ATOM 2060 C C . ALA B 1 111 ? -4.973 -10.062 -11.914 1 90.88 111 ALA B C 1
ATOM 2062 O O . ALA B 1 111 ? -4.727 -8.883 -11.68 1 90.88 111 ALA B O 1
ATOM 2063 N N . GLU B 1 112 ? -6.188 -10.633 -11.766 1 91.12 112 GLU B N 1
ATOM 2064 C CA . GLU B 1 112 ? -7.32 -9.805 -11.367 1 91.12 112 GLU B CA 1
ATOM 2065 C C . GLU B 1 112 ? -7.727 -10.078 -9.93 1 91.12 112 GLU B C 1
ATOM 2067 O O . GLU B 1 112 ? -8.586 -9.391 -9.375 1 91.12 112 GLU B O 1
ATOM 2072 N N . SER B 1 113 ? -7.227 -11.055 -9.344 1 93.56 113 SER B N 1
ATOM 2073 C CA . SER B 1 113 ? -7.477 -11.422 -7.957 1 93.56 113 SER B CA 1
ATOM 2074 C C . SER B 1 113 ? -6.195 -11.875 -7.266 1 93.56 113 SER B C 1
ATOM 2076 O O . SER B 1 113 ? -5.219 -12.227 -7.93 1 93.56 113 SER B O 1
ATOM 2078 N N . SER B 1 114 ? -6.246 -11.859 -5.992 1 96.62 114 SER B N 1
ATOM 2079 C CA . SER B 1 114 ? -5.074 -12.297 -5.238 1 96.62 114 SER B CA 1
ATOM 2080 C C . SER B 1 114 ? -4.785 -13.773 -5.473 1 96.62 114 SER B C 1
ATOM 2082 O O . SER B 1 114 ? -3.623 -14.18 -5.555 1 96.62 114 SER B O 1
ATOM 2084 N N . SER B 1 115 ? -5.832 -14.578 -5.645 1 97.12 115 SER B N 1
ATOM 2085 C CA . SER B 1 115 ? -5.66 -16 -5.898 1 97.12 115 SER B CA 1
ATOM 2086 C C . SER B 1 115 ? -5.016 -16.25 -7.262 1 97.12 115 SER B C 1
ATOM 2088 O O . SER B 1 115 ? -4.152 -17.125 -7.398 1 97.12 115 SER B O 1
ATOM 2090 N N . GLN B 1 116 ? -5.457 -15.492 -8.188 1 95.88 116 GLN B N 1
ATOM 2091 C CA . GLN B 1 116 ? -4.855 -15.602 -9.516 1 95.88 116 GLN B CA 1
ATOM 2092 C C . GLN B 1 116 ? -3.391 -15.18 -9.492 1 95.88 116 GLN B C 1
ATOM 2094 O O . GLN B 1 116 ? -2.547 -15.797 -10.141 1 95.88 116 GLN B O 1
ATOM 2099 N N . ALA B 1 117 ? -3.115 -14.148 -8.773 1 97.19 117 ALA B N 1
ATOM 2100 C CA . ALA B 1 117 ? -1.74 -13.672 -8.648 1 97.19 117 ALA B CA 1
ATOM 2101 C C . ALA B 1 117 ? -0.841 -14.75 -8.039 1 97.19 117 ALA B C 1
ATOM 2103 O O . ALA B 1 117 ? 0.286 -14.953 -8.5 1 97.19 117 ALA B O 1
ATOM 2104 N N . VAL B 1 118 ? -1.321 -15.445 -7.07 1 97.81 118 VAL B N 1
ATOM 2105 C CA . VAL B 1 118 ? -0.566 -16.516 -6.438 1 97.81 118 VAL B CA 1
ATOM 2106 C C . VAL B 1 118 ? -0.285 -17.625 -7.453 1 97.81 118 VAL B C 1
ATOM 2108 O O . VAL B 1 118 ? 0.845 -18.109 -7.559 1 97.81 118 VAL B O 1
ATOM 2111 N N . ALA B 1 119 ? -1.311 -17.969 -8.172 1 97 119 ALA B N 1
ATOM 2112 C CA . ALA B 1 119 ? -1.155 -19.031 -9.164 1 97 119 ALA B CA 1
ATOM 2113 C C . ALA B 1 119 ? -0.101 -18.656 -10.203 1 97 119 ALA B C 1
ATOM 2115 O O . ALA B 1 119 ? 0.747 -19.484 -10.562 1 97 119 ALA B O 1
ATOM 2116 N N . LEU B 1 120 ? -0.19 -17.422 -10.602 1 96.25 120 LEU B N 1
ATOM 2117 C CA . LEU B 1 120 ? 0.773 -16.938 -11.586 1 96.25 120 LEU B CA 1
ATOM 2118 C C . LEU B 1 120 ? 2.178 -16.891 -10.992 1 96.25 120 LEU B C 1
ATOM 2120 O O . LEU B 1 120 ? 3.148 -17.281 -11.648 1 96.25 120 LEU B O 1
ATOM 2124 N N . ALA B 1 121 ? 2.318 -16.453 -9.812 1 97.69 121 ALA B N 1
ATOM 2125 C CA . ALA B 1 121 ? 3.613 -16.391 -9.141 1 97.69 121 ALA B CA 1
ATOM 2126 C C . ALA B 1 121 ? 4.211 -17.781 -8.969 1 97.69 121 ALA B C 1
ATOM 2128 O O . ALA B 1 121 ? 5.41 -17.969 -9.188 1 97.69 121 ALA B O 1
ATOM 2129 N N . GLU B 1 122 ? 3.43 -18.703 -8.594 1 96.62 122 GLU B N 1
ATOM 2130 C CA . GLU B 1 122 ? 3.902 -20.078 -8.422 1 96.62 122 GLU B CA 1
ATOM 2131 C C . GLU B 1 122 ? 4.297 -20.703 -9.758 1 96.62 122 GLU B C 1
ATOM 2133 O O . GLU B 1 122 ? 5.258 -21.469 -9.836 1 96.62 122 GLU B O 1
ATOM 2138 N N . SER B 1 123 ? 3.584 -20.391 -10.789 1 94.38 123 SER B N 1
ATOM 2139 C CA . SER B 1 123 ? 3.973 -20.828 -12.133 1 94.38 123 SER B CA 1
ATOM 2140 C C . SER B 1 123 ? 5.328 -20.25 -12.523 1 94.38 123 SER B C 1
ATOM 2142 O O . SER B 1 123 ? 6.137 -20.922 -13.156 1 94.38 123 SER B O 1
ATOM 2144 N N . PHE B 1 124 ? 5.465 -19 -12.227 1 94.5 124 PHE B N 1
ATOM 2145 C CA . PHE B 1 124 ? 6.75 -18.344 -12.445 1 94.5 124 PHE B CA 1
ATOM 2146 C C . PHE B 1 124 ? 7.871 -19.109 -11.758 1 94.5 124 PHE B C 1
ATOM 2148 O O . PHE B 1 124 ? 8.922 -19.359 -12.359 1 94.5 124 PHE B O 1
ATOM 2155 N N . LEU B 1 125 ? 7.648 -19.453 -10.516 1 93.56 125 LEU B N 1
ATOM 2156 C CA . LEU B 1 125 ? 8.648 -20.156 -9.727 1 93.56 125 LEU B CA 1
ATOM 2157 C C . LEU B 1 125 ? 8.977 -21.516 -10.359 1 93.56 125 LEU B C 1
ATOM 2159 O O . LEU B 1 125 ? 10.133 -21.922 -10.406 1 93.56 125 LEU B O 1
ATOM 2163 N N . LEU B 1 126 ? 7.992 -22.25 -10.852 1 91.81 126 LEU B N 1
ATOM 2164 C CA . LEU B 1 126 ? 8.188 -23.547 -11.5 1 91.81 126 LEU B CA 1
ATOM 2165 C C . LEU B 1 126 ? 9.016 -23.391 -12.773 1 91.81 126 LEU B C 1
ATOM 2167 O O . LEU B 1 126 ? 9.922 -24.188 -13.023 1 91.81 126 LEU B O 1
ATOM 2171 N N . SER B 1 127 ? 8.703 -22.344 -13.461 1 89.94 127 SER B N 1
ATOM 2172 C CA . SER B 1 127 ? 9.438 -22.109 -14.695 1 89.94 127 SER B CA 1
ATOM 2173 C C . SER B 1 127 ? 10.906 -21.781 -14.414 1 89.94 127 SER B C 1
ATOM 2175 O O . SER B 1 127 ? 11.789 -22.219 -15.148 1 89.94 127 SER B O 1
ATOM 2177 N N . GLN B 1 128 ? 11.164 -21.016 -13.461 1 89.06 128 GLN B N 1
ATOM 2178 C CA . GLN B 1 128 ? 12.531 -20.672 -13.086 1 89.06 128 GLN B CA 1
ATOM 2179 C C . GLN B 1 128 ? 13.312 -21.906 -12.664 1 89.06 128 GLN B C 1
ATOM 2181 O O . GLN B 1 128 ? 14.5 -22.031 -12.969 1 89.06 128 GLN B O 1
ATOM 2186 N N . ALA B 1 129 ? 12.672 -22.75 -11.977 1 87.81 129 ALA B N 1
ATOM 2187 C CA . ALA B 1 129 ? 13.32 -23.969 -11.523 1 87.81 129 ALA B CA 1
ATOM 2188 C C . ALA B 1 129 ? 13.695 -24.859 -12.703 1 87.81 129 ALA B C 1
ATOM 2190 O O . ALA B 1 129 ? 14.781 -25.453 -12.727 1 87.81 129 ALA B O 1
ATOM 2191 N N . GLU B 1 130 ? 12.828 -24.953 -13.609 1 86.75 130 GLU B N 1
ATOM 2192 C CA . GLU B 1 130 ? 13.07 -25.75 -14.805 1 86.75 130 GLU B CA 1
ATOM 2193 C C . GLU B 1 130 ? 14.211 -25.172 -15.633 1 86.75 130 GLU B C 1
ATOM 2195 O O . GLU B 1 130 ? 15.062 -25.922 -16.141 1 86.75 130 GLU B O 1
ATOM 2200 N N . GLU B 1 131 ? 14.18 -23.891 -15.719 1 84.06 131 GLU B N 1
ATOM 2201 C CA . GLU B 1 131 ? 15.242 -23.219 -16.469 1 84.06 131 GLU B CA 1
ATOM 2202 C C . GLU B 1 131 ? 16.594 -23.453 -15.812 1 84.06 131 GLU B C 1
ATOM 2204 O O . GLU B 1 131 ? 17.594 -23.656 -16.5 1 84.06 131 GLU B O 1
ATOM 2209 N N . GLN B 1 132 ? 16.656 -23.359 -14.578 1 86.12 132 GLN B N 1
ATOM 2210 C CA . GLN B 1 132 ? 17.906 -23.562 -13.859 1 86.12 132 GLN B CA 1
ATOM 2211 C C . GLN B 1 132 ? 18.406 -25 -14.016 1 86.12 132 GLN B C 1
ATOM 2213 O O . GLN B 1 132 ? 19.609 -25.25 -14.164 1 86.12 132 GLN B O 1
ATOM 2218 N N . LYS B 1 133 ? 17.562 -25.969 -13.992 1 88.38 133 LYS B N 1
ATOM 2219 C CA . LYS B 1 133 ? 17.906 -27.375 -14.188 1 88.38 133 LYS B CA 1
ATOM 2220 C C . LYS B 1 133 ? 18.484 -27.609 -15.586 1 88.38 133 LYS B C 1
ATOM 2222 O O . LYS B 1 133 ? 19.469 -28.328 -15.75 1 88.38 133 LYS B O 1
ATOM 2227 N N . GLU B 1 134 ? 17.812 -27.016 -16.453 1 84.75 134 GLU B N 1
ATOM 2228 C CA . GLU B 1 134 ? 18.25 -27.172 -17.844 1 84.75 134 GLU B CA 1
ATOM 2229 C C . GLU B 1 134 ? 19.641 -26.594 -18.047 1 84.75 134 GLU B C 1
ATOM 2231 O O . GLU B 1 134 ? 20.469 -27.203 -18.75 1 84.75 134 GLU B O 1
ATOM 2236 N N . LYS B 1 135 ? 19.859 -25.484 -17.469 1 85.94 135 LYS B N 1
ATOM 2237 C CA . LYS B 1 135 ? 21.172 -24.859 -17.562 1 85.94 135 LYS B CA 1
ATOM 2238 C C . LYS B 1 135 ? 22.25 -25.734 -16.922 1 85.94 135 LYS B C 1
ATOM 2240 O O . LYS B 1 135 ? 23.359 -25.859 -17.453 1 85.94 135 LYS B O 1
ATOM 2245 N N . LEU B 1 136 ? 21.906 -26.266 -15.875 1 86.62 136 LEU B N 1
ATOM 2246 C CA . LEU B 1 136 ? 22.859 -27.125 -15.172 1 86.62 136 LEU B CA 1
ATOM 2247 C C . LEU B 1 136 ? 23.141 -28.391 -15.969 1 86.62 136 LEU B C 1
ATOM 2249 O O . LEU B 1 136 ? 24.281 -28.859 -16.031 1 86.62 136 LEU B O 1
ATOM 2253 N N . GLN B 1 137 ? 22.125 -28.922 -16.594 1 85.12 137 GLN B N 1
ATOM 2254 C CA . GLN B 1 137 ? 22.266 -30.125 -17.406 1 85.12 137 GLN B CA 1
ATOM 2255 C C . GLN B 1 137 ? 23.141 -29.844 -18.641 1 85.12 137 GLN B C 1
ATOM 2257 O O . GLN B 1 137 ? 23.953 -30.688 -19.031 1 85.12 137 GLN B O 1
ATOM 2262 N N . TRP B 1 138 ? 22.922 -28.656 -19.156 1 83.56 138 TRP B N 1
ATOM 2263 C CA . TRP B 1 138 ? 23.734 -28.297 -20.312 1 83.56 138 TRP B CA 1
ATOM 2264 C C . TRP B 1 138 ? 25.203 -28.109 -19.922 1 83.56 138 TRP B C 1
ATOM 2266 O O . TRP B 1 138 ? 26.109 -28.5 -20.656 1 83.56 138 TRP B O 1
ATOM 2276 N N . GLN B 1 139 ? 25.391 -27.547 -18.797 1 79.88 139 GLN B N 1
ATOM 2277 C CA . GLN B 1 139 ? 26.75 -27.312 -18.312 1 79.88 139 GLN B CA 1
ATOM 2278 C C . GLN B 1 139 ? 27.453 -28.625 -18.016 1 79.88 139 GLN B C 1
ATOM 2280 O O . GLN B 1 139 ? 28.641 -28.781 -18.312 1 79.88 139 GLN B O 1
ATOM 2285 N N . VAL B 1 140 ? 26.719 -29.562 -17.5 1 82.38 140 VAL B N 1
ATOM 2286 C CA . VAL B 1 140 ? 27.281 -30.859 -17.156 1 82.38 140 VAL B CA 1
ATOM 2287 C C . VAL B 1 140 ? 27.547 -31.656 -18.422 1 82.38 140 VAL B C 1
ATOM 2289 O O . VAL B 1 140 ? 28.547 -32.375 -18.531 1 82.38 140 VAL B O 1
ATOM 2292 N N . GLY B 1 141 ? 26.594 -31.562 -19.312 1 75.5 141 GLY B N 1
ATOM 2293 C CA . GLY B 1 141 ? 26.797 -32.219 -20.594 1 75.5 141 GLY B CA 1
ATOM 2294 C C . GLY B 1 141 ? 28.016 -31.703 -21.344 1 75.5 141 GLY B C 1
ATOM 2295 O O . GLY B 1 141 ? 28.797 -32.5 -21.875 1 75.5 141 GLY B O 1
ATOM 2296 N N . ASP B 1 142 ? 28.172 -30.359 -21.344 1 75.44 142 ASP B N 1
ATOM 2297 C CA . ASP B 1 142 ? 29.312 -29.734 -22 1 75.44 142 ASP B CA 1
ATOM 2298 C C . ASP B 1 142 ? 30.625 -30.156 -21.344 1 75.44 142 ASP B C 1
ATOM 2300 O O . ASP B 1 142 ? 31.609 -30.422 -22.031 1 75.44 142 ASP B O 1
ATOM 2304 N N . PHE B 1 143 ? 30.531 -30.156 -20.094 1 75.25 143 PHE B N 1
ATOM 2305 C CA . PHE B 1 143 ? 31.734 -30.562 -19.344 1 75.25 143 PHE B CA 1
ATOM 2306 C C . PHE B 1 143 ? 32.094 -32 -19.672 1 75.25 143 PHE B C 1
ATOM 2308 O O . PHE B 1 143 ? 33.281 -32.312 -19.875 1 75.25 143 PHE B O 1
ATOM 2315 N N . ARG B 1 144 ? 31.156 -32.875 -19.781 1 72.88 144 ARG B N 1
ATOM 2316 C CA . ARG B 1 144 ? 31.391 -34.281 -20.078 1 72.88 144 ARG B CA 1
ATOM 2317 C C . ARG B 1 144 ? 31.922 -34.469 -21.484 1 72.88 144 ARG B C 1
ATOM 2319 O O . ARG B 1 144 ? 32.812 -35.281 -21.719 1 72.88 144 ARG B O 1
ATOM 2326 N N . GLU B 1 145 ? 31.406 -33.75 -22.375 1 74.62 145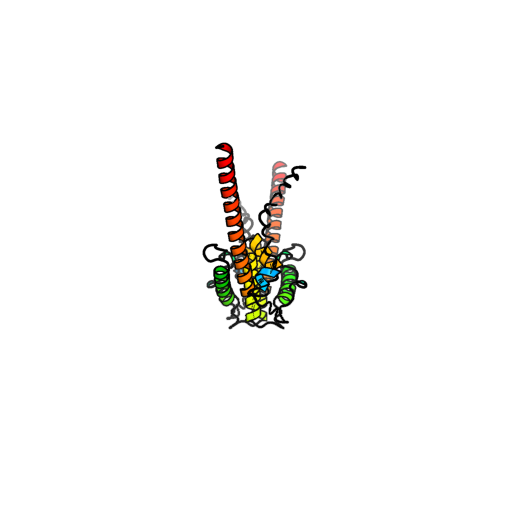 GLU B N 1
ATOM 2327 C CA . GLU B 1 145 ? 31.844 -33.844 -23.766 1 74.62 145 GLU B CA 1
ATOM 2328 C C . GLU B 1 145 ? 33.25 -33.281 -23.922 1 74.62 145 GLU B C 1
ATOM 2330 O O . GLU B 1 145 ? 34.031 -33.781 -24.734 1 74.62 145 GLU B O 1
ATOM 2335 N N . GLY B 1 146 ? 33.5 -32.188 -23.172 1 70.62 146 GLY B N 1
ATOM 2336 C CA . GLY B 1 146 ? 34.844 -31.609 -23.188 1 70.62 146 GLY B CA 1
ATOM 2337 C C . GLY B 1 146 ? 35.875 -32.562 -22.656 1 70.62 146 GLY B C 1
ATOM 2338 O O . GLY B 1 146 ? 36.969 -32.688 -23.203 1 70.62 146 GLY B O 1
ATOM 2339 N N . ILE B 1 147 ? 35.625 -33.312 -21.734 1 74.75 147 ILE B N 1
ATOM 2340 C CA . ILE B 1 147 ? 36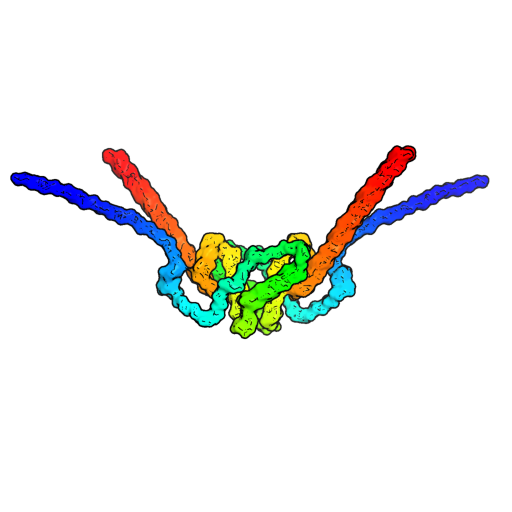.562 -34.25 -21.156 1 74.75 147 ILE B CA 1
ATOM 2341 C C . ILE B 1 147 ? 36.75 -35.438 -22.094 1 74.75 147 ILE B C 1
ATOM 2343 O O . ILE B 1 147 ? 37.875 -35.938 -22.266 1 74.75 147 ILE B O 1
ATOM 2347 N N . THR B 1 148 ? 35.719 -36 -22.719 1 71.38 148 THR B N 1
ATOM 2348 C CA . THR B 1 148 ? 35.812 -37.125 -23.625 1 71.38 148 THR B CA 1
ATOM 2349 C C . THR B 1 148 ? 36.594 -36.781 -24.875 1 71.38 148 THR B C 1
ATOM 2351 O O . THR B 1 148 ? 37.281 -37.625 -25.453 1 71.38 148 THR B O 1
ATOM 2354 N N . ARG B 1 149 ? 36.625 -35.531 -25.297 1 71.56 149 ARG B N 1
ATOM 2355 C CA . ARG B 1 149 ? 37.375 -35.125 -26.469 1 71.56 149 ARG B CA 1
ATOM 2356 C C . ARG B 1 149 ? 38.875 -35.031 -26.156 1 71.56 149 ARG B C 1
ATOM 2358 O O . ARG B 1 149 ? 39.719 -35.312 -27 1 71.56 149 ARG B O 1
ATOM 2365 N N . GLU B 1 150 ? 39.094 -34.594 -25.047 1 67.25 150 GLU B N 1
ATOM 2366 C CA . GLU B 1 150 ? 40.5 -34.5 -24.688 1 67.25 150 GLU B CA 1
ATOM 2367 C C . GLU B 1 150 ? 41.094 -35.875 -24.438 1 67.25 150 GLU B C 1
ATOM 2369 O O . GLU B 1 150 ? 42.312 -36.062 -24.5 1 67.25 150 GLU B O 1
ATOM 2374 N N . SER B 1 151 ? 40.375 -36.844 -24.234 1 65.44 151 SER B N 1
ATOM 2375 C CA . SER B 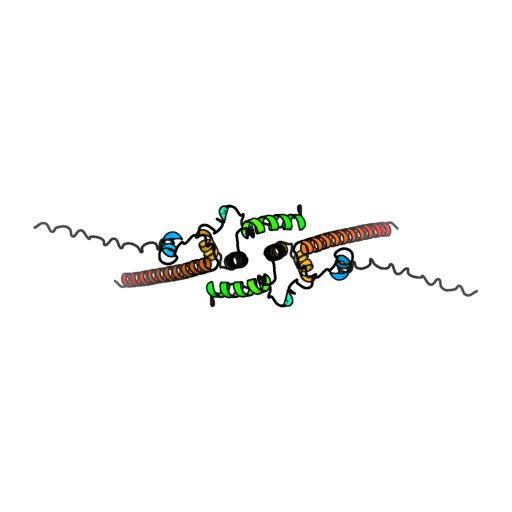1 151 ? 40.906 -38.156 -23.891 1 65.44 151 SER B CA 1
ATOM 2376 C C . SER B 1 151 ? 41.062 -39.031 -25.125 1 65.44 151 SER B C 1
ATOM 2378 O O . SER B 1 151 ? 41.531 -40.188 -25.047 1 65.44 151 SER B O 1
ATOM 2380 N N . VAL B 1 152 ? 40.594 -38.594 -26.328 1 55.84 152 VAL B N 1
ATOM 2381 C CA . VAL B 1 152 ? 40.875 -39.375 -27.547 1 55.84 152 VAL B CA 1
ATOM 2382 C C . VAL B 1 152 ? 42.125 -38.781 -28.25 1 55.84 152 VAL B C 1
ATOM 2384 O O . VAL B 1 152 ? 42.312 -37.562 -28.281 1 55.84 152 VAL B O 1
#